Protein AF-A0A177D7T7-F1 (afdb_monomer_lite)

pLDDT: mean 73.81, std 18.17, range [25.08, 92.44]

Secondary structure (DSSP, 8-state):
-PPPPPEEEEEEEESS--EEEEEEPPP--PPSS--EEEE-HHHHHHHHSTTTSTT--TTSSPPEEEESEEE-GGG--EEE---TTEEEEE-TTSPBPPHHHHHHHHHHHHHHHT-GGGEEEEE--STT-EEEEETTTEEEEEE--TTTTTS---EEEEEEEP-STTTTTT-------------GGG------

Organism: Alternaria alternata (NCBI:txid5599)

InterPro domains:
  IPR003819 TauD/TfdA-like domain [PF02668] (51-158)
  IPR042098 Glutarate 2-hydroxylase superfamily [G3DSA:3.60.130.10] (19-183)
  IPR051178 TfdA dioxygenase [PTHR43779] (46-171)

Sequence (192 aa):
MVLPPNIKYLVSFHIRPTELLVSLHAVFEGPRGFVRSSHSFLQLRKLGAPKYFANVDPHSQPLARHKIVSTHEPSGRKTLHVRNYLHHIEKSDGTPLPEEENAALMEKLIGHVTRPENVLRLGWYDNGDLIAWDNMSTLHRATGGSYEGKFTRGMRRTTVKDDSPEGWGVNSTGKVLATDTVNLSSLNYLAR

Structure (mmCIF, N/CA/C/O backbone):
data_AF-A0A177D7T7-F1
#
_entry.id   AF-A0A177D7T7-F1
#
loop_
_atom_site.group_PDB
_atom_site.id
_atom_site.type_symbol
_atom_site.label_atom_id
_atom_site.label_alt_id
_atom_site.label_comp_id
_atom_site.label_asym_id
_atom_site.label_entity_id
_atom_site.label_seq_id
_atom_site.pdbx_PDB_ins_code
_atom_site.Cartn_x
_atom_site.Cartn_y
_atom_site.Cartn_z
_atom_site.occupancy
_atom_site.B_iso_or_equiv
_atom_site.auth_seq_id
_atom_site.auth_comp_id
_atom_site.auth_asym_id
_atom_site.auth_atom_id
_atom_site.pdbx_PDB_model_num
ATOM 1 N N . MET A 1 1 ? 7.669 14.752 15.167 1.00 34.19 1 MET A N 1
ATOM 2 C CA . MET A 1 1 ? 7.706 14.304 13.763 1.00 34.19 1 MET A CA 1
ATOM 3 C C . MET A 1 1 ? 6.324 14.519 13.169 1.00 34.19 1 MET A C 1
ATOM 5 O O . MET A 1 1 ? 5.366 14.017 13.742 1.00 34.19 1 MET A O 1
ATOM 9 N N . VAL A 1 2 ? 6.207 15.340 12.126 1.00 36.72 2 VAL A N 1
ATOM 10 C CA . VAL A 1 2 ? 4.951 15.525 11.380 1.00 36.72 2 VAL A CA 1
ATOM 11 C C . VAL A 1 2 ? 4.860 14.379 10.374 1.00 36.72 2 VAL A C 1
ATOM 13 O O . VAL A 1 2 ? 5.858 14.065 9.726 1.00 36.72 2 VAL A O 1
ATOM 16 N N . LEU A 1 3 ? 3.709 13.716 10.288 1.00 49.28 3 LEU A N 1
ATOM 17 C CA . LEU A 1 3 ? 3.492 12.669 9.291 1.00 49.28 3 LEU A CA 1
ATOM 18 C C . LEU A 1 3 ? 3.476 13.308 7.905 1.00 49.28 3 LEU A C 1
ATOM 20 O O . LEU A 1 3 ? 2.734 14.268 7.741 1.00 49.28 3 LEU A O 1
ATOM 24 N N . PRO A 1 4 ? 4.271 12.842 6.930 1.00 51.66 4 PRO A N 1
ATOM 25 C CA . PRO A 1 4 ? 4.273 13.442 5.603 1.00 51.66 4 PRO A CA 1
ATOM 26 C C . PRO A 1 4 ? 2.885 13.320 4.951 1.00 51.66 4 PRO A C 1
ATOM 28 O O . PRO A 1 4 ? 2.174 12.349 5.224 1.00 51.66 4 PRO A O 1
ATOM 31 N N . PRO A 1 5 ? 2.502 14.272 4.079 1.00 54.97 5 PRO A N 1
ATOM 32 C CA . PRO A 1 5 ? 1.271 14.151 3.311 1.00 54.97 5 PRO A CA 1
ATOM 33 C C . PRO A 1 5 ? 1.352 12.914 2.415 1.00 54.97 5 PRO A C 1
ATOM 35 O O . PRO A 1 5 ? 2.448 12.464 2.056 1.00 54.97 5 PRO A O 1
ATOM 38 N N . ASN A 1 6 ? 0.191 12.377 2.046 1.00 64.69 6 ASN A N 1
ATOM 39 C CA . ASN A 1 6 ? 0.103 11.253 1.126 1.00 64.69 6 ASN A CA 1
ATOM 40 C C . ASN A 1 6 ? 0.907 11.535 -0.146 1.00 64.69 6 ASN A C 1
ATOM 42 O O . ASN A 1 6 ? 1.011 12.667 -0.617 1.00 64.69 6 ASN A O 1
ATOM 46 N N . ILE A 1 7 ? 1.485 10.486 -0.717 1.00 68.38 7 ILE A N 1
ATOM 47 C CA . ILE A 1 7 ? 2.028 10.555 -2.069 1.00 68.38 7 ILE A CA 1
ATOM 48 C C . ILE A 1 7 ? 0.859 10.261 -3.001 1.00 68.38 7 ILE A C 1
ATOM 50 O O . ILE A 1 7 ? 0.243 9.209 -2.871 1.00 68.38 7 ILE A O 1
ATOM 54 N N . LYS A 1 8 ? 0.563 11.183 -3.916 1.00 61.72 8 LYS A N 1
ATOM 55 C CA . LYS A 1 8 ? -0.495 11.065 -4.923 1.00 61.72 8 LYS A CA 1
ATOM 56 C C . LYS A 1 8 ? 0.027 10.316 -6.134 1.00 61.72 8 LYS A C 1
ATOM 58 O O . LYS A 1 8 ? -0.393 9.201 -6.397 1.00 61.72 8 LYS A O 1
ATOM 63 N N . TYR A 1 9 ? 1.069 10.833 -6.775 1.00 62.69 9 TYR A N 1
ATOM 64 C CA . TYR A 1 9 ? 1.671 10.187 -7.940 1.00 62.69 9 TYR A CA 1
ATOM 65 C C . TYR A 1 9 ? 3.065 9.682 -7.636 1.00 62.69 9 TYR A C 1
ATOM 67 O O . TYR A 1 9 ? 3.820 10.306 -6.888 1.00 62.69 9 TYR A O 1
ATOM 75 N N . LEU A 1 10 ? 3.418 8.571 -8.263 1.00 66.88 10 LEU A N 1
ATOM 76 C CA . LEU A 1 10 ? 4.790 8.112 -8.339 1.00 66.88 10 LEU A CA 1
ATOM 77 C C . LEU A 1 10 ? 5.108 7.864 -9.806 1.00 66.88 10 LEU A C 1
ATOM 79 O O . LEU A 1 10 ? 4.363 7.181 -10.506 1.00 66.88 10 LEU A O 1
ATOM 83 N N . VAL A 1 11 ? 6.206 8.464 -10.252 1.00 69.31 11 VAL A N 1
ATOM 84 C CA . VAL A 1 11 ? 6.746 8.266 -11.592 1.00 69.31 11 VAL A CA 1
ATOM 85 C C . VAL A 1 11 ? 8.085 7.574 -11.445 1.00 69.31 11 VAL A C 1
ATOM 87 O O . VAL A 1 11 ? 8.981 8.078 -10.756 1.00 69.31 11 VAL A O 1
ATOM 90 N N . SER A 1 12 ? 8.204 6.416 -12.077 1.00 69.88 12 SER A N 1
ATOM 91 C CA . SER A 1 12 ? 9.454 5.677 -12.172 1.00 69.88 12 SER A CA 1
ATOM 92 C C . SER A 1 12 ? 9.942 5.674 -13.615 1.00 69.88 12 SER A C 1
ATOM 94 O O . SER A 1 12 ? 9.155 5.493 -14.539 1.00 69.88 12 SER A O 1
ATOM 96 N N . PHE A 1 13 ? 11.251 5.838 -13.779 1.00 71.31 13 PHE A N 1
ATOM 97 C CA . PHE A 1 13 ? 11.965 5.706 -15.045 1.00 71.31 13 PHE A CA 1
ATOM 98 C C . PHE A 1 13 ? 12.987 4.595 -14.905 1.00 71.31 13 PHE A C 1
ATOM 100 O O . PHE A 1 13 ? 13.669 4.524 -13.874 1.00 71.31 13 PHE A O 1
ATOM 107 N N . HIS A 1 14 ? 13.131 3.763 -15.927 1.00 73.19 14 HIS A N 1
ATOM 108 C CA . HIS A 1 14 ? 13.953 2.563 -15.824 1.00 73.19 14 HIS A CA 1
ATOM 109 C C . HIS A 1 14 ? 14.929 2.400 -16.988 1.00 73.19 14 HIS A C 1
ATOM 111 O O . HIS A 1 14 ? 14.732 2.957 -18.061 1.00 73.19 14 HIS A O 1
ATOM 117 N N . ILE A 1 15 ? 16.028 1.681 -16.745 1.00 59.41 15 ILE A N 1
ATOM 118 C CA . ILE A 1 15 ? 17.159 1.553 -17.682 1.00 59.41 15 ILE A CA 1
ATOM 119 C C . ILE A 1 15 ? 17.408 0.083 -18.091 1.00 59.41 15 ILE A C 1
ATOM 121 O O . ILE A 1 15 ? 18.465 -0.159 -18.648 1.00 59.41 15 ILE A O 1
ATOM 125 N N . ARG A 1 16 ? 16.530 -0.908 -17.799 1.00 63.19 16 ARG A N 1
ATOM 126 C CA . ARG A 1 16 ? 16.651 -2.347 -18.223 1.00 63.19 16 ARG A CA 1
ATOM 127 C C . ARG A 1 16 ? 15.286 -3.084 -18.216 1.00 63.19 16 ARG A C 1
ATOM 129 O O . ARG A 1 16 ? 14.293 -2.437 -17.960 1.00 63.19 16 ARG A O 1
ATOM 136 N N . PRO A 1 17 ? 15.152 -4.410 -18.396 1.00 57.78 17 PRO A N 1
ATOM 137 C CA . PRO A 1 17 ? 13.863 -5.086 -18.178 1.00 57.78 17 PRO A CA 1
ATOM 138 C C . PRO A 1 17 ? 13.607 -5.370 -16.689 1.00 57.78 17 PRO A C 1
ATOM 140 O O . PRO A 1 17 ? 14.505 -5.857 -16.007 1.00 57.78 17 PRO A O 1
ATOM 143 N N . THR A 1 18 ? 12.407 -5.084 -16.173 1.00 68.00 18 THR A N 1
ATOM 144 C CA . THR A 1 18 ? 11.877 -5.597 -14.885 1.00 68.00 18 THR A CA 1
ATOM 145 C C . THR A 1 18 ? 10.355 -5.747 -14.960 1.00 68.00 18 THR A C 1
ATOM 147 O O . THR A 1 18 ? 9.775 -5.480 -16.008 1.00 68.00 18 THR A O 1
ATOM 150 N N . GLU A 1 19 ? 9.692 -6.126 -13.866 1.00 67.75 19 GLU A N 1
ATOM 151 C CA . GLU A 1 19 ? 8.229 -6.135 -13.775 1.00 67.75 19 GLU A CA 1
ATOM 152 C C . GLU A 1 19 ? 7.741 -5.330 -12.559 1.00 67.75 19 GLU A C 1
ATOM 154 O O . GLU A 1 19 ? 8.359 -5.321 -11.488 1.00 67.75 19 GLU A O 1
ATOM 159 N N . LEU A 1 20 ? 6.620 -4.633 -12.735 1.00 70.88 20 LEU A N 1
ATOM 160 C CA . LEU A 1 20 ? 5.874 -3.948 -11.686 1.00 70.88 20 LEU A CA 1
ATOM 161 C C . LEU A 1 20 ? 4.463 -4.526 -11.643 1.00 70.88 20 LEU A C 1
ATOM 163 O O . LEU A 1 20 ? 3.774 -4.575 -12.656 1.00 70.88 20 LEU A O 1
ATOM 167 N N . LEU A 1 21 ? 4.011 -4.927 -10.461 1.00 65.88 21 LEU A N 1
ATOM 168 C CA . LEU A 1 21 ? 2.630 -5.342 -10.264 1.00 65.88 21 LEU A CA 1
ATOM 169 C C . LEU A 1 21 ? 1.853 -4.184 -9.648 1.00 65.88 21 LEU A C 1
ATOM 171 O O . LEU A 1 21 ? 2.240 -3.689 -8.588 1.00 65.88 21 LEU A O 1
ATOM 175 N N . VAL A 1 22 ? 0.771 -3.780 -10.308 1.00 69.06 22 VAL A N 1
ATOM 176 C CA . VAL A 1 22 ? -0.149 -2.727 -9.877 1.00 69.06 22 VAL A CA 1
ATOM 177 C C . VAL A 1 22 ? -1.511 -3.359 -9.608 1.00 69.06 22 VAL A C 1
ATOM 179 O O . VAL A 1 22 ? -2.104 -3.966 -10.492 1.00 69.06 22 VAL A O 1
ATOM 182 N N . SER A 1 23 ? -2.009 -3.221 -8.385 1.00 61.78 23 SER A N 1
ATOM 183 C CA . SER A 1 23 ? -3.394 -3.532 -8.035 1.00 61.78 23 SER A CA 1
ATOM 184 C C . SER A 1 23 ? -4.235 -2.281 -8.246 1.00 61.78 23 SER A C 1
ATOM 1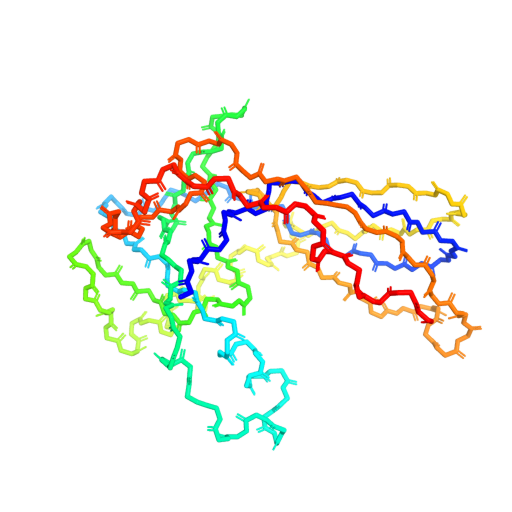86 O O . SER A 1 23 ? -3.992 -1.268 -7.587 1.00 61.78 23 SER A O 1
ATOM 188 N N . LEU A 1 24 ? -5.209 -2.342 -9.148 1.00 58.88 24 LEU A N 1
ATOM 189 C CA . LEU A 1 24 ? -6.221 -1.310 -9.349 1.00 58.88 24 LEU A CA 1
ATOM 190 C C . LEU A 1 24 ? -7.370 -1.595 -8.376 1.00 58.88 24 LEU A C 1
ATOM 192 O O . LEU A 1 24 ? -7.925 -2.691 -8.378 1.00 58.88 24 LEU A O 1
ATOM 196 N N . HIS A 1 25 ? -7.717 -0.653 -7.498 1.00 61.72 25 HIS A N 1
ATOM 197 C CA . HIS A 1 25 ? -8.762 -0.927 -6.511 1.00 61.72 25 HIS A CA 1
ATOM 198 C C . HIS A 1 25 ? -10.148 -1.046 -7.162 1.00 61.72 25 HIS A C 1
ATOM 200 O O . HIS A 1 25 ? -10.595 -0.140 -7.869 1.00 61.72 25 HIS A O 1
ATOM 206 N N . ALA A 1 26 ? -10.849 -2.139 -6.855 1.00 51.91 26 ALA A N 1
ATOM 207 C CA . ALA A 1 26 ? -12.275 -2.281 -7.110 1.00 51.91 26 ALA A CA 1
ATOM 208 C C . ALA A 1 26 ? -13.089 -1.394 -6.151 1.00 51.91 26 ALA A C 1
ATOM 210 O O . ALA A 1 26 ? -12.692 -1.145 -5.008 1.00 51.91 26 ALA A O 1
ATOM 211 N N . VAL A 1 27 ? -14.230 -0.899 -6.634 1.00 52.56 27 VAL A N 1
ATOM 212 C CA . VAL A 1 27 ? -15.154 -0.063 -5.858 1.00 52.56 27 VAL A CA 1
ATOM 213 C C . VAL A 1 27 ? -15.765 -0.912 -4.744 1.00 52.56 27 VAL A C 1
ATOM 215 O O . VAL A 1 27 ? -16.456 -1.891 -5.013 1.00 52.56 27 VAL A O 1
ATOM 218 N N . PHE A 1 28 ? -15.515 -0.534 -3.490 1.00 55.56 28 PHE A N 1
ATOM 219 C CA . PHE A 1 28 ? -16.128 -1.166 -2.326 1.00 55.56 28 PHE A CA 1
ATOM 220 C C . PHE A 1 28 ? -17.220 -0.266 -1.750 1.00 55.56 28 PHE A C 1
ATOM 222 O O . PHE A 1 28 ? -16.941 0.823 -1.242 1.00 55.56 28 PHE A O 1
ATOM 229 N N . GLU A 1 29 ? -18.463 -0.740 -1.794 1.00 51.94 29 GLU A N 1
ATOM 230 C CA . GLU A 1 29 ? -19.568 -0.166 -1.028 1.00 51.94 29 GLU A CA 1
ATOM 231 C C . GLU A 1 29 ? -19.575 -0.798 0.368 1.00 51.94 29 GLU A C 1
ATOM 233 O O . GLU A 1 29 ? -20.206 -1.821 0.627 1.00 51.94 29 GLU A O 1
ATOM 238 N N . GLY A 1 30 ? -18.773 -0.221 1.262 1.00 48.22 30 GLY A N 1
ATOM 239 C CA . GLY A 1 30 ? -18.699 -0.647 2.656 1.00 48.22 30 GLY A CA 1
ATOM 240 C C . GLY A 1 30 ? -19.870 -0.150 3.507 1.00 48.22 30 GLY A C 1
ATOM 241 O O . GLY A 1 30 ? -20.538 0.819 3.132 1.00 48.22 30 GLY A O 1
ATOM 242 N N . PRO A 1 31 ? -20.109 -0.769 4.679 1.00 45.16 31 PRO A N 1
ATOM 243 C CA . PRO A 1 31 ? -21.109 -0.287 5.624 1.00 45.16 31 PRO A CA 1
ATOM 244 C C . PRO A 1 31 ? -20.857 1.182 5.997 1.00 45.16 31 PRO A C 1
ATOM 246 O O . PRO A 1 31 ? -19.718 1.628 6.144 1.00 45.16 31 PRO A O 1
ATOM 249 N N . ARG A 1 32 ? -21.945 1.948 6.133 1.00 46.06 32 ARG A N 1
ATOM 250 C CA . ARG A 1 32 ? -21.902 3.367 6.505 1.00 46.06 32 ARG A CA 1
ATOM 251 C C . ARG A 1 32 ? -21.480 3.495 7.970 1.00 46.06 32 ARG A C 1
ATOM 253 O O . ARG A 1 32 ? -22.148 2.975 8.854 1.00 46.06 32 ARG A O 1
ATOM 260 N N . GLY A 1 33 ? -20.388 4.210 8.212 1.00 51.75 33 GLY A N 1
ATOM 261 C CA . GLY A 1 33 ? -19.831 4.455 9.541 1.00 51.75 33 GLY A CA 1
ATOM 262 C C . GLY A 1 33 ? -18.322 4.602 9.415 1.00 51.75 33 GLY A C 1
ATOM 263 O O . GLY A 1 33 ? -17.666 3.754 8.822 1.00 51.75 33 GLY A O 1
ATOM 264 N N . PHE A 1 34 ? -17.759 5.719 9.864 1.00 55.69 34 PHE A N 1
ATOM 265 C CA . PHE A 1 34 ? -16.339 5.998 9.666 1.00 55.69 34 PHE A CA 1
ATOM 266 C C . PHE A 1 34 ? -15.477 4.989 10.424 1.00 55.69 34 PHE A C 1
ATOM 268 O O . PHE A 1 34 ? -15.436 4.993 11.648 1.00 55.69 34 PHE A O 1
ATOM 275 N N . VAL A 1 35 ? -14.753 4.168 9.676 1.00 73.38 35 VAL A N 1
ATOM 276 C CA . VAL A 1 35 ? -13.771 3.218 10.183 1.00 73.38 35 VAL A CA 1
ATOM 277 C C . VAL A 1 35 ? -12.419 3.674 9.621 1.00 73.38 35 VAL A C 1
ATOM 279 O O . VAL A 1 35 ? -12.268 3.846 8.409 1.00 73.38 35 VAL A O 1
ATOM 282 N N . ARG A 1 36 ? -11.477 4.047 10.488 1.00 83.38 36 ARG A N 1
ATOM 283 C CA . ARG A 1 36 ? -10.194 4.659 10.104 1.00 83.38 36 ARG A CA 1
ATOM 284 C C . ARG A 1 36 ? -9.147 3.565 9.928 1.00 83.38 36 ARG A C 1
ATOM 286 O O . ARG A 1 36 ? -9.096 2.617 10.700 1.00 83.38 36 ARG A O 1
ATOM 293 N N . SER A 1 37 ? -8.296 3.697 8.924 1.00 86.19 37 SER A N 1
ATOM 294 C CA . SER A 1 37 ? -7.116 2.852 8.752 1.00 86.19 37 SER A CA 1
ATOM 295 C C . SER A 1 37 ? -5.920 3.507 9.443 1.00 86.19 37 SER A C 1
ATOM 297 O O . SER A 1 37 ? -5.601 4.653 9.101 1.00 86.19 37 SER A O 1
ATOM 299 N N . SER A 1 38 ? -5.261 2.792 10.355 1.00 88.62 38 SER A N 1
ATOM 300 C CA . SER A 1 38 ? -4.064 3.246 11.068 1.00 88.62 38 SER A CA 1
ATOM 301 C C . SER A 1 38 ? -2.813 2.569 10.526 1.00 88.62 38 SER A C 1
ATOM 303 O O . SER A 1 38 ? -2.730 1.347 10.431 1.00 88.62 38 SER A O 1
ATOM 305 N N . HIS A 1 39 ? -1.821 3.379 10.177 1.00 87.19 39 HIS A N 1
ATOM 306 C CA . HIS A 1 39 ? -0.659 2.975 9.393 1.00 87.19 39 HIS A CA 1
ATOM 307 C C . HIS A 1 39 ? 0.635 3.183 10.178 1.00 87.19 39 HIS A C 1
ATOM 309 O O . HIS A 1 39 ? 0.885 4.285 10.672 1.00 87.19 39 HIS A O 1
ATOM 315 N N . SER A 1 40 ? 1.468 2.139 10.266 1.00 87.94 40 SER A N 1
ATOM 316 C CA . SER A 1 40 ? 2.773 2.185 10.943 1.00 87.94 40 SER A CA 1
ATOM 317 C C . SER A 1 40 ? 3.891 1.727 10.015 1.00 87.94 40 SER A C 1
ATOM 319 O O . SER A 1 40 ? 3.990 0.561 9.631 1.00 87.94 40 SER A O 1
ATOM 321 N N . PHE A 1 41 ? 4.803 2.646 9.701 1.00 83.62 41 PHE A N 1
ATOM 322 C CA . PHE A 1 41 ? 5.997 2.313 8.929 1.00 83.62 41 PHE A CA 1
ATOM 323 C C . PHE A 1 41 ? 6.967 1.417 9.713 1.00 83.62 41 PHE A C 1
ATOM 325 O O . PHE A 1 41 ? 7.677 0.592 9.137 1.00 83.62 41 PHE A O 1
ATOM 332 N N . LEU A 1 42 ? 6.981 1.557 11.040 1.00 86.25 42 LEU A N 1
ATOM 333 C CA . LEU A 1 42 ? 7.778 0.713 11.922 1.00 86.25 42 LEU A CA 1
ATOM 334 C C . LEU A 1 42 ? 7.240 -0.720 11.964 1.00 86.25 42 LEU A C 1
ATOM 336 O O . LEU A 1 42 ? 8.042 -1.650 11.886 1.00 86.25 42 LEU A O 1
ATOM 340 N N . GLN A 1 43 ? 5.913 -0.903 11.976 1.00 86.00 43 GLN A N 1
ATOM 341 C CA . GLN A 1 43 ? 5.312 -2.232 11.833 1.00 86.00 43 GLN A CA 1
ATOM 342 C C . GLN A 1 43 ? 5.734 -2.887 10.518 1.00 86.00 43 GLN A C 1
ATOM 344 O O . GLN A 1 43 ? 6.183 -4.030 10.519 1.00 86.00 43 GLN A O 1
ATOM 349 N N . LEU A 1 44 ? 5.641 -2.160 9.399 1.00 85.56 44 LEU A N 1
ATOM 350 C CA . LEU A 1 44 ? 6.038 -2.683 8.090 1.00 85.56 44 LEU A CA 1
ATOM 351 C C . LEU A 1 44 ? 7.491 -3.173 8.092 1.00 85.56 44 LEU A C 1
ATOM 353 O O . LEU A 1 44 ? 7.780 -4.264 7.606 1.00 85.56 44 LEU A O 1
ATOM 357 N N . ARG A 1 45 ? 8.410 -2.380 8.653 1.00 87.06 45 ARG A N 1
ATOM 358 C CA . ARG A 1 45 ? 9.822 -2.766 8.777 1.00 87.06 45 ARG A CA 1
ATOM 359 C C . ARG A 1 45 ? 9.991 -4.018 9.629 1.00 87.06 45 ARG A C 1
ATOM 361 O O . ARG A 1 45 ? 10.726 -4.919 9.233 1.00 87.06 45 ARG A O 1
ATOM 368 N N . LYS A 1 46 ? 9.284 -4.088 10.759 1.00 88.69 46 LYS A N 1
ATOM 369 C CA . LYS A 1 46 ? 9.309 -5.243 11.657 1.00 88.69 46 LYS A CA 1
ATOM 370 C C . LYS A 1 46 ? 8.820 -6.514 10.971 1.00 88.69 46 LYS A C 1
ATOM 372 O O . LYS A 1 46 ? 9.497 -7.529 11.062 1.00 88.69 46 LYS A O 1
ATOM 377 N N . LEU A 1 47 ? 7.725 -6.445 10.218 1.00 87.38 47 LEU A N 1
ATOM 378 C CA . LEU A 1 47 ? 7.221 -7.577 9.436 1.00 87.38 47 LEU A CA 1
ATOM 379 C C . LEU A 1 47 ? 8.169 -7.967 8.289 1.00 87.38 47 LEU A C 1
ATOM 381 O O . LEU A 1 47 ? 8.355 -9.150 8.025 1.00 87.38 47 LEU A O 1
ATOM 385 N N . GLY A 1 48 ? 8.793 -6.988 7.625 1.00 86.62 48 GLY A N 1
ATOM 386 C CA . GLY A 1 48 ? 9.690 -7.229 6.490 1.00 86.62 48 GLY A CA 1
ATOM 387 C C . GLY A 1 48 ? 11.070 -7.782 6.865 1.00 86.62 48 GLY A C 1
ATOM 388 O O . GLY A 1 48 ? 11.665 -8.517 6.082 1.00 86.62 48 GLY A O 1
ATOM 389 N N . ALA A 1 49 ? 11.590 -7.451 8.051 1.00 90.62 49 ALA A N 1
ATOM 390 C CA . ALA A 1 49 ? 12.854 -7.988 8.560 1.00 90.62 49 ALA A CA 1
ATOM 391 C C . ALA A 1 49 ? 12.805 -8.203 10.089 1.00 90.62 49 ALA A C 1
ATOM 393 O O . ALA A 1 49 ? 13.445 -7.460 10.844 1.00 90.62 49 ALA A O 1
ATOM 394 N N . PRO A 1 50 ? 12.095 -9.246 10.564 1.00 90.56 50 PRO A N 1
ATOM 395 C CA . PRO A 1 50 ? 11.800 -9.436 11.988 1.00 90.56 50 PRO A CA 1
ATOM 396 C C . PRO A 1 50 ? 13.036 -9.525 12.878 1.00 90.56 50 PRO A C 1
ATOM 398 O O . PRO A 1 50 ? 13.059 -8.946 13.958 1.00 90.56 50 PRO A O 1
ATOM 401 N N . LYS A 1 51 ? 14.096 -10.196 12.408 1.00 92.44 51 LYS A N 1
ATOM 402 C CA . LYS A 1 51 ? 15.354 -10.332 13.160 1.00 92.44 51 LYS A CA 1
ATOM 403 C C . LYS A 1 51 ? 16.062 -8.991 13.359 1.00 92.44 51 LYS A C 1
ATOM 405 O O . LYS A 1 51 ? 16.613 -8.746 14.424 1.00 92.44 51 LYS A O 1
ATOM 410 N N . TYR A 1 52 ? 16.043 -8.127 12.344 1.00 92.19 52 TYR A N 1
ATOM 411 C CA . TYR A 1 52 ? 16.742 -6.841 12.379 1.00 92.19 52 TYR A CA 1
ATOM 412 C C . TYR A 1 52 ? 15.971 -5.789 13.191 1.00 92.19 52 TYR A C 1
ATOM 414 O O . TYR A 1 52 ? 16.569 -4.961 13.870 1.00 92.19 52 TYR A O 1
ATOM 422 N N . PHE A 1 53 ? 14.637 -5.841 13.159 1.00 89.81 53 PHE A N 1
ATOM 423 C CA . PHE A 1 53 ? 13.759 -4.873 13.825 1.00 89.81 53 PHE A CA 1
ATOM 424 C C . PHE A 1 53 ? 13.012 -5.458 15.037 1.00 89.81 53 PHE A C 1
ATOM 426 O O . PHE A 1 53 ? 11.966 -4.939 15.427 1.00 89.81 53 PHE A O 1
ATOM 433 N N . ALA A 1 54 ? 13.534 -6.520 15.658 1.00 89.00 54 ALA A N 1
ATOM 434 C CA . ALA A 1 54 ? 12.874 -7.223 16.764 1.00 89.00 54 ALA A CA 1
ATOM 435 C C . ALA A 1 54 ? 12.493 -6.284 17.927 1.00 89.00 54 ALA A C 1
ATOM 437 O O . ALA A 1 54 ? 11.373 -6.346 18.440 1.00 89.00 54 ALA A O 1
ATOM 438 N N . ASN A 1 55 ? 13.393 -5.353 18.259 1.00 91.62 55 ASN A N 1
ATOM 439 C CA . ASN A 1 55 ? 13.262 -4.421 19.384 1.00 91.62 55 ASN A CA 1
ATOM 440 C C . ASN A 1 55 ? 12.567 -3.101 19.017 1.00 91.62 55 ASN A C 1
ATOM 442 O O . ASN A 1 55 ? 12.498 -2.192 19.839 1.00 91.62 55 ASN A O 1
ATOM 446 N N . VAL A 1 56 ? 12.079 -2.959 17.782 1.00 88.69 56 VAL A N 1
ATOM 447 C CA . VAL A 1 56 ? 11.314 -1.775 17.389 1.00 88.69 56 VAL A CA 1
ATOM 448 C C . VAL A 1 56 ? 9.896 -1.902 17.926 1.00 88.69 56 VAL A C 1
ATOM 450 O O . VAL A 1 56 ? 9.211 -2.894 17.654 1.00 88.69 56 VAL A O 1
ATOM 453 N N . ASP A 1 57 ? 9.461 -0.879 18.656 1.00 86.88 57 ASP A N 1
ATOM 454 C CA . ASP A 1 57 ? 8.065 -0.670 19.021 1.00 86.88 57 ASP A CA 1
ATOM 455 C C . ASP A 1 57 ? 7.340 0.098 17.895 1.00 86.88 57 ASP A C 1
ATOM 457 O O . ASP A 1 57 ? 7.677 1.261 17.633 1.00 86.88 57 ASP A O 1
ATOM 461 N N . PRO A 1 58 ? 6.343 -0.509 17.222 1.00 83.56 58 PRO A N 1
ATOM 462 C CA . PRO A 1 58 ? 5.544 0.145 16.189 1.00 83.56 58 PRO A CA 1
ATOM 463 C C . PRO A 1 58 ? 4.768 1.387 16.644 1.00 83.56 58 PRO A C 1
ATOM 465 O O . PRO A 1 58 ? 4.385 2.186 15.784 1.00 83.56 58 PRO A O 1
ATOM 468 N N . HIS A 1 59 ? 4.545 1.549 17.953 1.00 83.38 59 HIS A N 1
ATOM 469 C CA . HIS A 1 59 ? 3.830 2.675 18.561 1.00 83.38 59 HIS A CA 1
ATOM 470 C C . HIS A 1 59 ? 4.742 3.824 18.997 1.00 83.38 59 HIS A C 1
ATOM 472 O O . HIS A 1 59 ? 4.254 4.910 19.312 1.00 83.38 59 HIS A O 1
ATOM 478 N N . SER A 1 60 ? 6.063 3.633 18.945 1.00 84.75 60 SER A N 1
ATOM 479 C CA . SER A 1 60 ? 7.046 4.669 19.293 1.00 84.75 60 SER A CA 1
ATOM 480 C C . SER A 1 60 ? 7.017 5.894 18.364 1.00 84.75 60 SER A C 1
ATOM 482 O O . SER A 1 60 ? 7.649 6.913 18.648 1.00 84.75 60 SER A O 1
ATOM 484 N N . GLN A 1 61 ? 6.284 5.820 17.247 1.00 81.81 61 GLN A N 1
ATOM 485 C CA . GLN A 1 61 ? 6.071 6.917 16.308 1.00 81.81 61 GLN A CA 1
ATOM 486 C C . GLN A 1 61 ? 4.576 7.137 16.041 1.00 81.81 61 GLN A C 1
ATOM 488 O O . GLN A 1 61 ? 3.789 6.194 16.137 1.00 81.81 61 GLN A O 1
ATOM 493 N N . PRO A 1 62 ? 4.168 8.367 15.665 1.00 82.62 62 PRO A N 1
ATOM 494 C CA . PRO A 1 62 ? 2.784 8.643 15.304 1.00 82.62 62 PRO A CA 1
ATOM 495 C C . PRO A 1 62 ? 2.285 7.712 14.193 1.00 82.62 62 PRO A C 1
ATOM 497 O O . PRO A 1 62 ? 2.977 7.495 13.199 1.00 82.62 62 PRO A O 1
ATOM 500 N N . LEU A 1 63 ? 1.064 7.208 14.355 1.00 85.38 63 LEU A N 1
ATOM 501 C CA . LEU A 1 63 ? 0.365 6.434 13.332 1.00 85.38 63 LEU A CA 1
ATOM 502 C C . LEU A 1 63 ? -0.334 7.373 12.355 1.00 85.38 63 LEU A C 1
ATOM 504 O O . LEU A 1 63 ? -1.019 8.304 12.784 1.00 85.38 63 LEU A O 1
ATOM 508 N N . ALA A 1 64 ? -0.203 7.102 11.058 1.00 84.94 64 ALA A N 1
ATOM 509 C CA . ALA A 1 64 ? -0.954 7.822 10.039 1.00 84.94 64 ALA A CA 1
ATOM 510 C C . ALA A 1 64 ? -2.373 7.267 9.933 1.00 84.94 64 ALA A C 1
ATOM 512 O O . ALA A 1 64 ? -2.565 6.080 9.681 1.00 84.94 64 ALA A O 1
ATOM 513 N N . ARG A 1 65 ? -3.369 8.129 10.143 1.00 86.12 65 ARG A N 1
ATOM 514 C CA . ARG A 1 65 ? -4.787 7.770 10.088 1.00 86.12 65 ARG A CA 1
ATOM 515 C C . ARG A 1 65 ? -5.439 8.306 8.832 1.00 86.12 65 ARG A C 1
ATOM 517 O O . ARG A 1 65 ? -5.391 9.505 8.569 1.00 86.12 65 ARG A O 1
ATOM 524 N N . HIS A 1 66 ? -6.127 7.436 8.108 1.00 84.12 66 HIS A N 1
ATOM 525 C CA . HIS A 1 66 ? -6.902 7.792 6.919 1.00 84.12 66 HIS A CA 1
ATOM 526 C C . HIS A 1 66 ? -8.298 7.177 6.992 1.00 84.12 66 HIS A C 1
ATOM 528 O O . HIS A 1 66 ? -8.527 6.224 7.737 1.00 84.12 66 HIS A O 1
ATOM 534 N N . LYS A 1 67 ? -9.249 7.715 6.225 1.00 83.44 67 LYS A N 1
ATOM 535 C CA . LYS A 1 67 ? -10.533 7.037 6.024 1.00 83.44 67 LYS A CA 1
ATOM 536 C C . LYS A 1 67 ? -10.266 5.736 5.271 1.00 83.44 67 LYS A C 1
ATOM 538 O O . LYS A 1 67 ? -9.549 5.757 4.273 1.00 83.44 67 LYS A O 1
ATOM 543 N N . ILE A 1 68 ? -10.850 4.626 5.721 1.00 82.12 68 ILE A N 1
ATOM 544 C CA . ILE A 1 68 ? -10.681 3.344 5.025 1.00 82.12 68 ILE A CA 1
ATOM 545 C C . ILE A 1 68 ? -11.309 3.368 3.627 1.00 82.12 68 ILE A C 1
ATOM 547 O O . ILE A 1 68 ? -10.788 2.737 2.715 1.00 82.12 68 ILE A O 1
ATOM 551 N N . VAL A 1 69 ? -12.382 4.148 3.452 1.00 82.44 69 VAL A N 1
ATOM 552 C CA . VAL A 1 69 ? -12.980 4.487 2.158 1.00 82.44 69 VAL A CA 1
ATOM 553 C C . VAL A 1 69 ? -12.838 5.993 1.938 1.00 82.44 69 VAL A C 1
ATOM 555 O O . VAL A 1 69 ? -13.336 6.777 2.749 1.00 82.44 69 VAL A O 1
ATOM 558 N N . SER A 1 70 ? -12.198 6.404 0.845 1.00 78.19 70 SER A N 1
ATOM 559 C CA . SER A 1 70 ? -12.133 7.807 0.406 1.00 78.19 70 SER A CA 1
ATOM 560 C C . SER A 1 70 ? -12.722 7.955 -1.001 1.00 78.19 70 SER A C 1
ATOM 562 O O . SER A 1 70 ? -12.945 6.968 -1.706 1.00 78.19 70 SER A O 1
ATOM 564 N N . THR A 1 71 ? -13.059 9.183 -1.390 1.00 80.69 71 THR A N 1
ATOM 565 C CA . THR A 1 71 ? -13.484 9.507 -2.756 1.00 80.69 71 THR A CA 1
ATOM 566 C C . THR A 1 71 ? -12.268 10.006 -3.525 1.00 80.69 71 THR A C 1
ATOM 568 O O . THR A 1 71 ? -11.649 10.988 -3.129 1.00 80.69 71 THR A O 1
ATOM 571 N N . HIS A 1 72 ? -11.936 9.367 -4.642 1.00 82.81 72 HIS A N 1
ATOM 572 C CA . HIS A 1 72 ? -10.891 9.846 -5.536 1.00 82.81 72 HIS A CA 1
ATOM 573 C C . HIS A 1 72 ? -11.399 11.054 -6.332 1.00 82.81 72 HIS A C 1
ATOM 575 O O . HIS A 1 72 ? -12.078 10.882 -7.347 1.00 82.81 72 HIS A O 1
ATOM 581 N N . GLU A 1 73 ? -11.049 12.251 -5.852 1.00 81.75 73 GLU A N 1
ATOM 582 C CA . GLU A 1 73 ? -11.436 13.577 -6.366 1.00 81.75 73 GLU A CA 1
ATOM 583 C C . GLU A 1 73 ? -11.527 13.655 -7.906 1.00 81.75 73 GLU A C 1
ATOM 585 O O . GLU A 1 73 ? -12.632 13.862 -8.406 1.00 81.75 73 GLU A O 1
ATOM 590 N N . PRO A 1 74 ? -10.463 13.374 -8.693 1.00 82.62 74 PRO A N 1
ATOM 591 C CA . PRO A 1 74 ? -10.526 13.480 -10.155 1.00 82.62 74 PRO A CA 1
ATOM 592 C C . PRO A 1 74 ? -11.557 12.576 -10.841 1.00 82.62 74 PRO A C 1
ATOM 594 O O . PRO A 1 74 ? -11.971 12.864 -11.958 1.00 82.62 74 PRO A O 1
ATOM 597 N N . SER A 1 75 ? -11.928 11.447 -10.225 1.00 81.81 75 SER A N 1
ATOM 598 C CA . SER A 1 75 ? -12.797 10.440 -10.859 1.00 81.81 75 SER A CA 1
ATOM 599 C C . SER A 1 75 ? -14.164 10.267 -10.199 1.00 81.81 75 SER A C 1
ATOM 601 O O . SER A 1 75 ? -14.988 9.523 -10.720 1.00 81.81 75 SER A O 1
ATOM 603 N N . GLY A 1 76 ? -14.377 10.824 -9.005 1.00 82.81 76 GLY A N 1
ATOM 604 C CA . GLY A 1 76 ? -15.562 10.580 -8.172 1.00 82.81 76 GLY A CA 1
ATOM 605 C C . GLY A 1 76 ? -15.705 9.152 -7.614 1.00 82.81 76 GLY A C 1
ATOM 606 O O . GLY A 1 76 ? -16.603 8.890 -6.815 1.00 82.81 76 GLY A O 1
ATOM 607 N N . ARG A 1 77 ? -14.834 8.208 -7.996 1.00 82.75 77 ARG A N 1
ATOM 608 C CA . ARG A 1 77 ? -14.900 6.804 -7.557 1.00 82.75 77 ARG A CA 1
ATOM 609 C C . ARG A 1 77 ? -14.488 6.643 -6.097 1.00 82.75 77 ARG A C 1
ATOM 611 O O . ARG A 1 77 ? -13.642 7.380 -5.597 1.00 82.75 77 ARG A O 1
ATOM 618 N N . LYS A 1 78 ? -15.037 5.634 -5.421 1.00 80.31 78 LYS A N 1
ATOM 619 C CA . LYS A 1 78 ? -14.586 5.239 -4.081 1.00 80.31 78 LYS A CA 1
ATOM 620 C C . LYS A 1 78 ? -13.329 4.381 -4.168 1.00 80.31 78 LYS A C 1
ATOM 622 O O . LYS A 1 78 ? -13.269 3.470 -4.990 1.00 80.31 78 LYS A O 1
ATOM 627 N N . THR A 1 79 ? -12.358 4.655 -3.304 1.00 80.00 79 THR A N 1
ATOM 628 C CA . THR A 1 79 ? -11.118 3.881 -3.179 1.00 80.00 79 THR A CA 1
ATOM 629 C C . THR A 1 79 ? -10.932 3.380 -1.753 1.00 80.00 79 THR A C 1
ATOM 631 O O . THR A 1 79 ? -11.376 4.008 -0.787 1.00 80.00 79 THR A O 1
ATOM 634 N N . LEU A 1 80 ? -10.284 2.219 -1.629 1.00 82.94 80 LEU A N 1
ATOM 635 C CA . LEU A 1 80 ? -9.948 1.603 -0.351 1.00 82.94 80 LEU A CA 1
ATOM 636 C C . LEU A 1 80 ? -8.525 1.969 0.066 1.00 82.94 80 LEU A C 1
ATOM 638 O O . LEU A 1 80 ? -7.568 1.645 -0.631 1.00 82.94 80 LEU A O 1
ATOM 642 N N . HIS A 1 81 ? -8.366 2.573 1.241 1.00 79.81 81 HIS A N 1
ATOM 643 C CA . HIS A 1 81 ? -7.056 2.915 1.796 1.00 79.81 81 HIS A CA 1
ATOM 644 C C . HIS A 1 81 ? -6.450 1.731 2.571 1.00 79.81 81 HIS A C 1
ATOM 646 O O . HIS A 1 81 ? -6.220 1.784 3.780 1.00 79.81 81 HIS A O 1
ATOM 652 N N . VAL A 1 82 ? -6.197 0.633 1.859 1.00 80.56 82 VAL A N 1
ATOM 653 C CA . VAL A 1 82 ? -5.675 -0.625 2.417 1.00 80.56 82 VAL A CA 1
ATOM 654 C C . VAL A 1 82 ? -4.264 -0.825 1.887 1.00 80.56 82 VAL A C 1
ATOM 656 O O . VAL A 1 82 ? -4.079 -1.310 0.779 1.00 80.56 82 VAL A O 1
ATOM 659 N N . ARG A 1 83 ? -3.256 -0.398 2.653 1.00 77.75 83 ARG A N 1
ATOM 660 C CA . ARG A 1 83 ? -1.841 -0.450 2.249 1.00 77.75 83 ARG A CA 1
ATOM 661 C C . ARG A 1 83 ? -1.097 -1.555 2.991 1.00 77.75 83 ARG A C 1
ATOM 663 O O . ARG A 1 83 ? -1.544 -2.023 4.030 1.00 77.75 83 ARG A O 1
ATOM 670 N N . ASN A 1 84 ? 0.077 -1.933 2.491 1.00 71.44 84 ASN A N 1
ATOM 671 C CA . ASN A 1 84 ? 0.922 -2.967 3.105 1.00 71.44 84 ASN A CA 1
ATOM 672 C C . ASN A 1 84 ? 1.435 -2.616 4.515 1.00 71.44 84 ASN A C 1
ATOM 674 O O . ASN A 1 84 ? 1.936 -3.491 5.211 1.00 71.44 84 ASN A O 1
ATOM 678 N N . TYR A 1 85 ? 1.340 -1.351 4.924 1.00 76.25 85 TYR A N 1
ATOM 679 C CA . TYR A 1 85 ? 1.695 -0.873 6.259 1.00 76.25 85 TYR A CA 1
ATOM 680 C C . TYR A 1 85 ? 0.472 -0.567 7.140 1.00 76.25 85 TYR A C 1
ATOM 682 O O . TYR A 1 85 ? 0.607 0.112 8.164 1.00 76.25 85 TYR A O 1
ATOM 690 N N . LEU A 1 86 ? -0.711 -1.063 6.752 1.00 83.31 86 LEU A N 1
ATOM 691 C CA . LEU A 1 86 ? -1.892 -1.077 7.608 1.00 83.31 86 LEU A CA 1
ATOM 692 C C . LEU A 1 86 ? -1.565 -1.875 8.873 1.00 83.31 86 LEU A C 1
ATOM 694 O O . LEU A 1 86 ? -1.234 -3.055 8.804 1.00 83.31 86 LEU A O 1
ATOM 698 N N . HIS A 1 87 ? -1.604 -1.197 10.014 1.00 87.38 87 HIS A N 1
ATOM 699 C CA . HIS A 1 87 ? -1.309 -1.789 11.312 1.00 87.38 87 HIS A CA 1
ATOM 700 C C . HIS A 1 87 ? -2.582 -2.319 11.966 1.00 87.38 87 HIS A C 1
ATOM 702 O O . HIS A 1 87 ? -2.602 -3.449 12.437 1.00 87.38 87 HIS A O 1
ATOM 708 N N . HIS A 1 88 ? -3.631 -1.495 11.987 1.00 89.81 88 HIS A N 1
ATOM 709 C CA . HIS A 1 88 ? -4.951 -1.888 12.457 1.00 89.81 88 HIS A CA 1
ATOM 710 C C . HIS A 1 88 ? -6.023 -0.931 11.939 1.00 89.81 88 HIS A C 1
ATOM 712 O O . HIS A 1 88 ? -5.749 0.143 11.395 1.00 89.81 88 HIS A O 1
ATOM 718 N N . ILE A 1 89 ? -7.264 -1.329 12.164 1.00 87.44 89 ILE A N 1
ATOM 719 C CA . ILE A 1 89 ? -8.459 -0.542 11.895 1.00 87.44 89 ILE A CA 1
ATOM 720 C C . ILE A 1 89 ? -9.033 0.048 13.201 1.00 87.44 89 ILE A C 1
ATOM 722 O O . ILE A 1 89 ? -9.102 -0.644 14.217 1.00 87.44 89 ILE A O 1
ATOM 726 N N . GLU A 1 90 ? -9.436 1.321 13.179 1.00 86.62 90 GLU A N 1
ATOM 727 C CA . GLU A 1 90 ? -10.059 2.051 14.296 1.00 86.62 90 GLU A CA 1
ATOM 728 C C . GLU A 1 90 ? -11.531 2.388 13.992 1.00 86.62 90 GLU A C 1
ATOM 730 O O . GLU A 1 90 ? -11.917 2.607 12.841 1.00 86.62 90 GLU A O 1
ATOM 735 N N . LYS A 1 91 ? -12.353 2.500 15.036 1.00 82.00 91 LYS A N 1
ATOM 736 C CA . LYS A 1 91 ? -13.717 3.040 14.990 1.00 82.00 91 LYS A CA 1
ATOM 737 C C . LYS A 1 91 ? -13.697 4.561 14.784 1.00 82.00 91 LYS A C 1
ATOM 739 O O . LYS A 1 91 ? -12.650 5.213 14.796 1.00 82.00 91 LYS A O 1
ATOM 744 N N . SER A 1 92 ? -14.874 5.161 14.611 1.00 75.88 92 SER A N 1
ATOM 745 C CA . SER A 1 92 ? -15.020 6.602 14.354 1.00 75.88 92 SER A CA 1
ATOM 746 C C . SER A 1 92 ? -14.496 7.490 15.484 1.00 75.88 92 SER A C 1
ATOM 748 O O . SER A 1 92 ? -14.068 8.614 15.220 1.00 75.88 92 SER A O 1
ATOM 750 N N . ASP A 1 93 ? -14.517 6.987 16.718 1.00 79.12 93 ASP A N 1
ATOM 751 C CA . ASP A 1 93 ? -13.988 7.643 17.919 1.00 79.12 93 ASP A CA 1
ATOM 752 C C . ASP A 1 93 ? -12.460 7.487 18.079 1.00 79.12 93 ASP A C 1
ATOM 754 O O . ASP A 1 93 ? -11.872 8.095 18.968 1.00 79.12 93 ASP A O 1
ATOM 758 N N . GLY A 1 94 ? -11.799 6.732 17.191 1.00 78.25 94 GLY A N 1
ATOM 759 C CA . GLY A 1 94 ? -10.361 6.456 17.236 1.00 78.25 94 GLY A CA 1
ATOM 760 C C . GLY A 1 94 ? -9.969 5.252 18.095 1.00 78.25 94 GLY A C 1
ATOM 761 O O . GLY A 1 94 ? -8.779 4.971 18.225 1.00 78.25 94 GLY A O 1
ATOM 762 N N . THR A 1 95 ? -10.931 4.524 18.669 1.00 85.12 95 THR A N 1
ATOM 763 C CA . THR A 1 95 ? -10.643 3.281 19.395 1.00 85.12 95 THR A CA 1
ATOM 764 C C . THR A 1 95 ? -10.342 2.140 18.413 1.00 85.12 95 THR A C 1
ATOM 766 O O . THR A 1 95 ? -11.051 2.000 17.414 1.00 85.12 95 THR A O 1
ATOM 769 N N . PRO A 1 96 ? -9.310 1.307 18.639 1.00 87.19 96 PRO A N 1
ATOM 770 C CA . PRO A 1 96 ? -9.059 0.139 17.797 1.00 87.19 96 PRO A CA 1
ATOM 771 C C . PRO A 1 96 ? -10.239 -0.842 17.812 1.00 87.19 96 PRO A C 1
ATOM 773 O O . PRO A 1 96 ? -10.912 -1.007 18.833 1.00 87.19 96 PRO A O 1
ATOM 776 N N . LEU A 1 97 ? -10.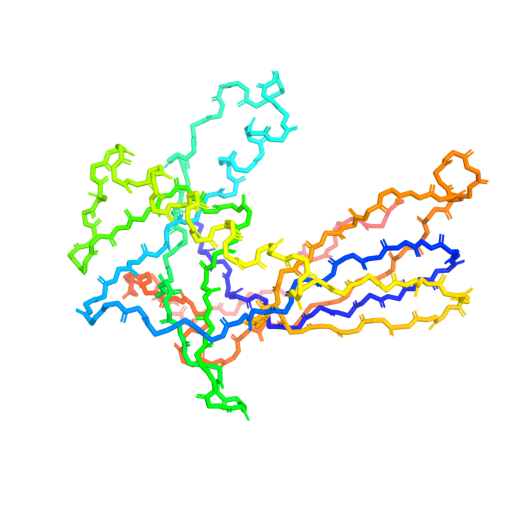486 -1.522 16.688 1.00 85.81 97 LEU A N 1
ATOM 777 C CA . LEU A 1 97 ? -11.340 -2.715 16.704 1.00 85.81 97 LEU A CA 1
ATOM 778 C C . LEU A 1 97 ? -10.681 -3.823 17.547 1.00 85.81 97 LEU A C 1
ATOM 780 O O . LEU A 1 97 ? -9.447 -3.872 17.591 1.00 85.81 97 LEU A O 1
ATOM 784 N N . PRO A 1 98 ? -11.473 -4.723 18.165 1.00 90.06 98 PRO A N 1
ATOM 785 C CA . PRO A 1 98 ? -10.949 -5.934 18.793 1.00 90.06 98 PRO A CA 1
ATOM 786 C C . PRO A 1 98 ? -10.015 -6.698 17.850 1.00 90.06 98 PRO A C 1
ATOM 788 O O . PRO A 1 98 ? -10.239 -6.709 16.643 1.00 90.06 98 PRO A O 1
ATOM 791 N N . GLU A 1 99 ? -8.972 -7.327 18.388 1.00 88.81 99 GLU A N 1
ATOM 792 C CA . GLU A 1 99 ? -7.884 -7.922 17.596 1.00 88.81 99 GLU A CA 1
ATOM 793 C C . GLU A 1 99 ? -8.381 -8.931 16.550 1.00 88.81 99 GLU A C 1
ATOM 795 O O . GLU A 1 99 ? -8.018 -8.828 15.378 1.00 88.81 99 GLU A O 1
ATOM 800 N N . GLU A 1 100 ? -9.275 -9.841 16.943 1.00 89.81 100 GLU A N 1
ATOM 801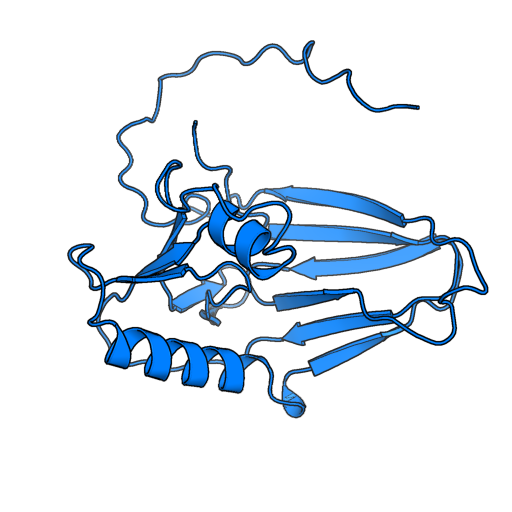 C CA . GLU A 1 100 ? -9.858 -10.845 16.044 1.00 89.81 100 GLU A CA 1
ATOM 802 C C . GLU A 1 100 ? -10.686 -10.206 14.919 1.00 89.81 100 GLU A C 1
ATOM 804 O O . GLU A 1 100 ? -10.535 -10.559 13.747 1.00 89.81 100 GLU A O 1
ATOM 809 N N . GLU A 1 101 ? -11.514 -9.207 15.249 1.00 86.62 101 GLU A N 1
ATOM 810 C CA . GLU A 1 101 ? -12.282 -8.440 14.261 1.00 86.62 101 GLU A CA 1
ATOM 811 C C . GLU A 1 101 ? -11.359 -7.669 13.310 1.00 86.62 101 GLU A C 1
ATOM 813 O O . GLU A 1 101 ? -11.619 -7.587 12.107 1.00 86.62 101 GLU A O 1
ATOM 818 N N . ASN A 1 102 ? -10.262 -7.121 13.840 1.00 88.06 102 ASN A N 1
ATOM 819 C CA . ASN A 1 102 ? -9.257 -6.407 13.067 1.00 88.06 102 ASN A CA 1
ATOM 820 C C . ASN A 1 102 ? -8.596 -7.331 12.047 1.00 88.06 102 ASN A C 1
ATOM 822 O O . ASN A 1 102 ? -8.560 -7.008 10.860 1.00 88.06 102 ASN A O 1
ATOM 826 N N . ALA A 1 103 ? -8.115 -8.488 12.505 1.00 87.62 103 ALA A N 1
ATOM 827 C CA . ALA A 1 103 ? -7.447 -9.477 11.673 1.00 87.62 103 ALA A CA 1
ATOM 828 C C . ALA A 1 103 ? -8.372 -9.975 10.556 1.00 87.62 103 ALA A C 1
ATOM 830 O O . ALA A 1 103 ? -8.004 -9.898 9.382 1.00 87.62 103 ALA A O 1
ATOM 831 N N . ALA A 1 104 ? -9.602 -10.374 10.900 1.00 86.50 104 ALA A N 1
ATOM 832 C CA . ALA A 1 104 ? -10.586 -10.850 9.931 1.00 86.50 104 ALA A CA 1
ATOM 833 C C . ALA A 1 104 ? -10.951 -9.775 8.890 1.00 86.50 104 ALA A C 1
ATOM 835 O O . ALA A 1 104 ? -11.063 -10.056 7.692 1.00 86.50 104 ALA A O 1
ATOM 836 N N . LEU A 1 105 ? -11.118 -8.518 9.319 1.00 84.81 105 LEU A N 1
ATOM 837 C CA . LEU A 1 105 ? -11.441 -7.423 8.407 1.00 84.81 105 LEU A CA 1
ATOM 838 C C . LEU A 1 105 ? -10.256 -7.058 7.505 1.00 84.81 105 LEU A C 1
ATOM 840 O O . LEU A 1 105 ? -10.449 -6.850 6.306 1.00 84.81 105 LEU A O 1
ATOM 844 N N . MET A 1 106 ? -9.039 -6.996 8.048 1.00 86.25 106 MET A N 1
ATOM 845 C CA . MET A 1 106 ? -7.833 -6.737 7.260 1.00 86.25 106 MET A CA 1
ATOM 846 C C . MET A 1 106 ? -7.605 -7.831 6.218 1.00 86.25 106 MET A C 1
ATOM 848 O O . MET A 1 106 ? -7.365 -7.504 5.057 1.00 86.25 106 MET A O 1
ATOM 852 N N . GLU A 1 107 ? -7.747 -9.104 6.590 1.00 86.25 107 GLU A N 1
ATOM 853 C CA . GLU A 1 107 ? -7.642 -10.231 5.661 1.00 86.25 107 GLU A CA 1
ATOM 854 C C . GLU A 1 107 ? -8.664 -10.111 4.526 1.00 86.25 107 GLU A C 1
ATOM 856 O O . GLU A 1 107 ? -8.301 -10.170 3.349 1.00 86.25 107 GLU A O 1
ATOM 861 N N . LYS A 1 108 ? -9.932 -9.843 4.859 1.00 85.69 108 LYS A N 1
ATOM 862 C CA . LYS A 1 108 ? -10.999 -9.654 3.868 1.00 85.69 108 LYS A CA 1
ATOM 863 C C . LYS A 1 108 ? -10.702 -8.505 2.903 1.00 85.69 108 LYS A C 1
ATOM 865 O O . LYS A 1 108 ? -10.910 -8.639 1.696 1.00 85.69 108 LYS A O 1
ATOM 870 N N . LEU A 1 109 ? -10.243 -7.368 3.423 1.00 85.12 109 LEU A N 1
ATOM 871 C CA . LEU A 1 109 ? -9.950 -6.178 2.626 1.00 85.12 109 LEU A CA 1
ATOM 872 C C . LEU A 1 109 ? -8.731 -6.380 1.729 1.00 85.12 109 LEU A C 1
ATOM 874 O O . LEU A 1 109 ? -8.805 -6.074 0.540 1.00 85.12 109 LEU A O 1
ATOM 878 N N . ILE A 1 110 ? -7.640 -6.925 2.274 1.00 83.81 110 ILE A N 1
ATOM 879 C CA . ILE A 1 110 ? -6.434 -7.257 1.510 1.00 83.81 110 ILE A CA 1
ATOM 880 C C . ILE A 1 110 ? -6.791 -8.264 0.416 1.00 83.81 110 ILE A C 1
ATOM 882 O O . ILE A 1 110 ? -6.540 -7.996 -0.755 1.00 83.81 110 ILE A O 1
ATOM 886 N N . GLY A 1 111 ? -7.475 -9.356 0.769 1.00 85.31 111 GLY A N 1
ATOM 887 C CA . GLY A 1 111 ? -7.904 -10.376 -0.183 1.00 85.31 111 GLY A CA 1
ATOM 888 C C . GLY A 1 111 ? -8.796 -9.825 -1.297 1.00 85.31 111 GLY A C 1
ATOM 889 O O . GLY A 1 111 ? -8.680 -10.256 -2.440 1.00 85.31 111 GLY A O 1
ATOM 890 N N . HIS A 1 112 ? -9.650 -8.838 -1.006 1.00 84.44 112 HIS A N 1
ATOM 891 C CA . HIS A 1 112 ? -10.457 -8.155 -2.019 1.00 84.44 112 HIS A CA 1
ATOM 892 C C . HIS A 1 112 ? -9.617 -7.282 -2.964 1.00 84.44 112 HIS A C 1
ATOM 894 O O . HIS A 1 112 ? -9.798 -7.339 -4.181 1.00 84.44 112 HIS A O 1
ATOM 900 N N . VAL A 1 113 ? -8.688 -6.479 -2.439 1.00 82.12 113 VAL A N 1
ATOM 901 C CA . VAL A 1 113 ? -7.900 -5.565 -3.284 1.00 82.12 113 VAL A CA 1
ATOM 902 C C . VAL A 1 113 ? -6.806 -6.274 -4.079 1.00 82.12 113 VAL A C 1
ATOM 904 O O . VAL A 1 113 ? -6.361 -5.724 -5.082 1.00 82.12 113 VAL A O 1
ATOM 907 N N . THR A 1 114 ? -6.398 -7.483 -3.678 1.00 83.81 114 THR A N 1
ATOM 908 C CA . THR A 1 114 ? -5.367 -8.286 -4.361 1.00 83.81 114 THR A CA 1
ATOM 909 C C . THR A 1 114 ? -5.921 -9.423 -5.221 1.00 83.81 114 THR A C 1
ATOM 911 O O . THR A 1 114 ? -5.163 -10.324 -5.585 1.00 83.81 114 THR A O 1
ATOM 914 N N . ARG A 1 115 ? -7.225 -9.439 -5.527 1.00 86.56 115 ARG A N 1
ATOM 915 C CA . ARG A 1 115 ? -7.792 -10.467 -6.414 1.00 86.56 115 ARG A CA 1
ATOM 916 C C . ARG A 1 115 ? -7.158 -10.409 -7.811 1.00 86.56 115 ARG A C 1
ATOM 918 O O . ARG A 1 115 ? -6.840 -9.307 -8.259 1.00 86.56 115 ARG A O 1
ATOM 925 N N . PRO A 1 116 ? -6.994 -11.543 -8.516 1.00 89.50 116 PRO A N 1
ATOM 926 C CA . PRO A 1 116 ? -6.343 -11.569 -9.826 1.00 89.50 116 PRO A CA 1
ATOM 927 C C . PRO A 1 116 ? -6.950 -10.602 -10.851 1.00 89.50 116 PRO A C 1
ATOM 929 O O . PRO A 1 116 ? -6.206 -9.977 -11.598 1.00 89.50 116 PRO A O 1
ATOM 932 N N . GLU A 1 117 ? -8.272 -10.415 -10.847 1.00 88.75 117 GLU A N 1
ATOM 933 C CA . GLU A 1 117 ? -8.974 -9.477 -11.733 1.00 88.75 117 GLU A CA 1
ATOM 934 C C . GLU A 1 117 ? -8.636 -7.998 -11.476 1.00 88.75 117 GLU A C 1
ATOM 936 O O . GLU A 1 117 ? -8.811 -7.161 -12.357 1.00 88.75 117 GLU A O 1
ATOM 941 N N . ASN A 1 118 ? -8.114 -7.679 -10.289 1.00 84.94 118 ASN A N 1
ATOM 942 C CA . ASN A 1 118 ? -7.699 -6.334 -9.896 1.00 84.94 118 ASN A CA 1
ATOM 943 C C . ASN A 1 118 ? -6.207 -6.086 -10.159 1.00 84.94 118 ASN A C 1
ATOM 945 O O . ASN A 1 118 ? -5.702 -5.008 -9.852 1.00 84.94 118 ASN A O 1
ATOM 949 N N . VAL A 1 119 ? -5.478 -7.070 -10.690 1.00 87.88 119 VAL A N 1
ATOM 950 C CA . VAL A 1 119 ? -4.021 -7.031 -10.811 1.00 87.88 119 VAL A CA 1
ATOM 951 C C . VAL A 1 119 ? -3.592 -6.846 -12.261 1.00 87.88 119 VAL A C 1
ATOM 953 O O . VAL A 1 119 ? -3.887 -7.658 -13.132 1.00 87.88 119 VAL A O 1
ATOM 956 N N . LEU A 1 120 ? -2.782 -5.815 -12.490 1.00 87.56 120 LEU A N 1
ATOM 957 C CA . LEU A 1 120 ? -2.064 -5.579 -13.733 1.00 87.56 120 LEU A CA 1
ATOM 958 C C . LEU A 1 120 ? -0.565 -5.800 -13.513 1.00 87.56 120 LEU A C 1
ATOM 960 O O . LEU A 1 120 ? 0.041 -5.211 -12.616 1.00 87.56 120 LEU A O 1
ATOM 964 N N . ARG A 1 121 ? 0.053 -6.637 -14.349 1.00 87.44 121 ARG A N 1
ATOM 965 C CA . ARG A 1 121 ? 1.510 -6.800 -14.400 1.00 87.44 121 ARG A CA 1
ATOM 966 C C . ARG A 1 121 ? 2.048 -5.993 -15.573 1.00 87.44 121 ARG A C 1
ATOM 968 O O . ARG A 1 121 ? 1.663 -6.227 -16.712 1.00 87.44 121 ARG A O 1
ATOM 975 N N . LEU A 1 122 ? 2.932 -5.055 -15.273 1.00 85.50 122 LEU A N 1
ATOM 976 C CA . LEU A 1 122 ? 3.579 -4.186 -16.242 1.00 85.50 122 LEU A CA 1
ATOM 977 C C . LEU A 1 122 ? 5.030 -4.620 -16.409 1.00 85.50 122 LEU A C 1
ATOM 979 O O . LEU A 1 122 ? 5.785 -4.654 -15.435 1.00 85.50 122 LEU A O 1
ATOM 983 N N . GLY A 1 123 ? 5.408 -4.951 -17.639 1.00 81.56 123 GLY A N 1
ATOM 984 C CA . GLY A 1 123 ? 6.803 -5.121 -18.016 1.00 81.56 123 GLY A CA 1
ATOM 985 C C . GLY A 1 123 ? 7.452 -3.765 -18.261 1.00 81.56 123 GLY A C 1
ATOM 986 O O . GLY A 1 123 ? 6.806 -2.839 -18.743 1.00 81.56 123 GLY A O 1
ATOM 987 N N . TRP A 1 124 ? 8.732 -3.663 -17.932 1.00 82.69 124 TRP A N 1
ATOM 988 C CA . TRP A 1 124 ? 9.597 -2.660 -18.534 1.00 82.69 124 TRP A CA 1
ATOM 989 C C . TRP A 1 124 ? 10.246 -3.298 -19.755 1.00 82.69 124 TRP A C 1
ATOM 991 O O . TRP A 1 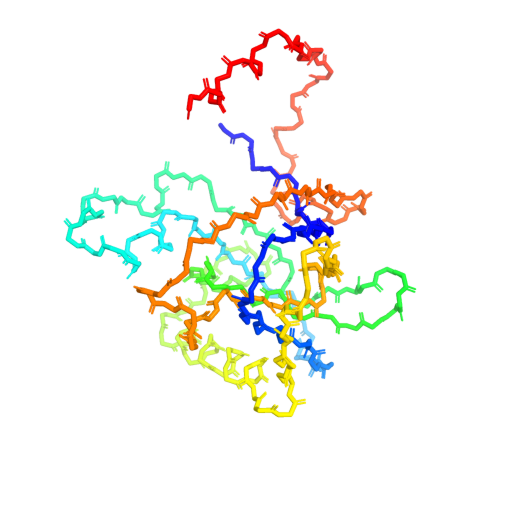124 ? 10.887 -4.346 -19.625 1.00 82.69 124 TRP A O 1
ATOM 1001 N N . TYR A 1 125 ? 10.040 -2.698 -20.915 1.00 79.44 125 TYR A N 1
ATOM 1002 C CA . TYR A 1 125 ? 10.467 -3.217 -22.203 1.00 79.44 125 TYR A CA 1
ATOM 1003 C C . TYR A 1 125 ? 11.817 -2.628 -22.596 1.00 79.44 125 TYR A C 1
ATOM 1005 O O . TYR A 1 125 ? 12.734 -3.387 -22.901 1.00 79.44 125 TYR A O 1
ATOM 1013 N N . ASP A 1 126 ? 11.963 -1.306 -22.481 1.00 81.94 126 ASP A N 1
ATOM 1014 C CA . ASP A 1 126 ? 13.128 -0.579 -22.974 1.00 81.94 126 ASP A CA 1
ATOM 1015 C C . ASP A 1 126 ? 13.692 0.432 -21.967 1.00 81.94 126 ASP A C 1
ATOM 1017 O O . ASP A 1 126 ? 13.086 0.829 -20.966 1.00 81.94 126 ASP A O 1
ATOM 1021 N N . ASN A 1 127 ? 14.921 0.866 -22.242 1.00 84.62 127 ASN A N 1
ATOM 1022 C CA . ASN A 1 127 ? 15.566 1.918 -21.471 1.00 84.62 127 ASN A CA 1
ATOM 1023 C C . ASN A 1 127 ? 14.874 3.252 -21.748 1.00 84.62 127 ASN A C 1
ATOM 1025 O O . ASN A 1 127 ? 14.771 3.678 -22.894 1.00 84.62 127 ASN A O 1
ATOM 1029 N N . GLY A 1 128 ? 14.494 3.955 -20.687 1.00 84.69 128 GLY A N 1
ATOM 1030 C CA . GLY A 1 128 ? 13.753 5.209 -20.790 1.00 84.69 128 GLY A CA 1
ATOM 1031 C C . GLY A 1 128 ? 12.244 5.036 -20.667 1.00 84.69 128 GLY A C 1
ATOM 1032 O O . GLY A 1 128 ? 11.553 6.050 -20.575 1.00 84.69 128 GLY A O 1
ATOM 1033 N N . ASP A 1 129 ? 11.749 3.797 -20.571 1.00 87.19 129 ASP A N 1
ATOM 1034 C CA . ASP A 1 129 ? 10.365 3.537 -20.198 1.00 87.19 129 ASP A CA 1
ATOM 1035 C C . ASP A 1 129 ? 10.000 4.309 -18.925 1.00 87.19 129 ASP A C 1
ATOM 1037 O O . ASP A 1 129 ? 10.807 4.470 -17.995 1.00 87.19 129 ASP A O 1
ATOM 1041 N N . LEU A 1 130 ? 8.754 4.776 -18.900 1.00 87.94 130 LEU A N 1
ATOM 1042 C CA . LEU A 1 130 ? 8.170 5.562 -17.826 1.00 87.94 130 LEU A CA 1
ATOM 1043 C C . LEU A 1 130 ? 6.846 4.924 -17.428 1.00 87.94 130 LEU A C 1
ATOM 1045 O O . LEU A 1 130 ? 5.929 4.812 -18.239 1.00 87.94 130 LEU A O 1
ATOM 1049 N N . ILE A 1 131 ? 6.732 4.561 -16.152 1.00 86.88 131 ILE A N 1
ATOM 1050 C CA . ILE A 1 131 ? 5.461 4.143 -15.563 1.00 86.88 131 ILE A CA 1
ATOM 1051 C C . ILE A 1 131 ? 5.075 5.161 -14.498 1.00 86.88 131 ILE A C 1
ATOM 1053 O O . ILE A 1 131 ? 5.830 5.420 -13.555 1.00 86.88 131 ILE A O 1
ATOM 1057 N N . ALA A 1 132 ? 3.887 5.733 -14.664 1.00 88.12 132 ALA A N 1
ATOM 1058 C CA . ALA A 1 132 ? 3.254 6.615 -13.701 1.00 88.12 132 ALA A CA 1
ATOM 1059 C C . ALA A 1 132 ? 2.001 5.938 -13.147 1.00 88.12 132 ALA A C 1
ATOM 1061 O O . ALA A 1 132 ? 1.215 5.363 -13.899 1.00 88.12 132 ALA A O 1
ATOM 1062 N N . TRP A 1 133 ? 1.806 6.021 -11.834 1.00 85.56 133 TRP A N 1
ATOM 1063 C CA . TRP A 1 133 ? 0.587 5.537 -11.194 1.00 85.56 133 TRP A CA 1
ATOM 1064 C C . TRP A 1 133 ? 0.120 6.475 -10.087 1.00 85.56 133 TRP A C 1
ATOM 1066 O O . TRP A 1 133 ? 0.907 7.202 -9.471 1.00 85.56 133 TRP A O 1
ATOM 1076 N N . ASP A 1 134 ? -1.186 6.432 -9.839 1.00 85.94 134 ASP A N 1
ATOM 1077 C CA . ASP A 1 134 ? -1.850 7.140 -8.754 1.00 85.94 134 ASP A CA 1
ATOM 1078 C C . ASP A 1 134 ? -1.946 6.241 -7.511 1.00 85.94 134 ASP A C 1
ATOM 1080 O O . ASP A 1 134 ? -2.685 5.259 -7.470 1.00 85.94 134 ASP A O 1
ATOM 1084 N N . ASN A 1 135 ? -1.198 6.579 -6.468 1.00 83.94 135 ASN A N 1
ATOM 1085 C CA . ASN A 1 135 ? -1.178 5.869 -5.192 1.00 83.94 135 ASN A CA 1
ATOM 1086 C C . ASN A 1 135 ? -2.469 6.050 -4.382 1.00 83.94 135 ASN A C 1
ATOM 1088 O O . ASN A 1 135 ? -2.616 5.362 -3.370 1.00 83.94 135 ASN A O 1
ATOM 1092 N N . MET A 1 136 ? -3.381 6.952 -4.766 1.00 80.00 136 MET A N 1
ATOM 1093 C CA . MET A 1 136 ? -4.694 7.102 -4.121 1.00 80.00 136 MET A CA 1
ATOM 1094 C C . MET A 1 136 ? -5.703 6.055 -4.597 1.00 80.00 136 MET A C 1
ATOM 1096 O O . MET A 1 136 ? -6.694 5.796 -3.909 1.00 80.00 136 MET A O 1
ATOM 1100 N N . SER A 1 137 ? -5.438 5.433 -5.747 1.00 81.44 137 SER A N 1
ATOM 1101 C CA . SER A 1 137 ? -6.302 4.428 -6.367 1.00 81.44 137 SER A CA 1
ATOM 1102 C C . SER A 1 137 ? -5.591 3.113 -6.702 1.00 81.44 137 SER A C 1
ATOM 1104 O O . SER A 1 137 ? -6.239 2.184 -7.192 1.00 81.44 137 SER A O 1
ATOM 1106 N N . THR A 1 138 ? -4.299 2.984 -6.373 1.00 84.88 138 THR A N 1
ATOM 1107 C CA . THR A 1 138 ? -3.515 1.773 -6.648 1.00 84.88 138 THR A CA 1
ATOM 1108 C C . THR A 1 138 ? -2.630 1.317 -5.486 1.00 84.88 138 THR A C 1
ATOM 1110 O O . THR A 1 138 ? -2.088 2.118 -4.718 1.00 84.88 138 THR A O 1
ATOM 1113 N N . LEU A 1 139 ? -2.420 0.001 -5.415 1.00 84.31 139 LEU A N 1
ATOM 1114 C CA . LEU A 1 139 ? -1.293 -0.615 -4.711 1.00 84.31 139 LEU A CA 1
ATOM 1115 C C . LEU A 1 139 ? -0.255 -1.047 -5.727 1.00 84.31 139 LEU A C 1
ATOM 1117 O O . LEU A 1 139 ? -0.595 -1.418 -6.844 1.00 84.31 139 LEU A O 1
ATOM 1121 N N . HIS A 1 140 ? 1.012 -1.057 -5.337 1.00 85.50 140 HIS A N 1
ATOM 1122 C CA . HIS A 1 140 ? 2.065 -1.539 -6.214 1.00 85.50 140 HIS A CA 1
ATOM 1123 C C . HIS A 1 140 ? 3.121 -2.313 -5.437 1.00 85.50 140 HIS A C 1
ATOM 1125 O O . HIS A 1 140 ? 3.384 -2.047 -4.262 1.00 85.50 140 HIS A O 1
ATOM 1131 N N . ARG A 1 141 ? 3.762 -3.259 -6.118 1.00 84.00 141 ARG A N 1
ATOM 1132 C CA . ARG A 1 141 ? 4.972 -3.919 -5.629 1.00 84.00 141 ARG A CA 1
ATOM 1133 C C . ARG A 1 141 ? 5.936 -4.161 -6.778 1.00 84.00 141 ARG A C 1
ATOM 1135 O O . ARG A 1 141 ? 5.522 -4.543 -7.872 1.00 84.00 141 ARG A O 1
ATOM 1142 N N . ALA A 1 142 ? 7.224 -3.975 -6.507 1.00 82.12 142 ALA A N 1
ATOM 1143 C CA . ALA A 1 142 ? 8.252 -4.532 -7.372 1.00 82.12 142 ALA A CA 1
ATOM 1144 C C . ALA A 1 142 ? 8.159 -6.058 -7.291 1.00 82.12 142 ALA A C 1
ATOM 1146 O O . ALA A 1 142 ? 8.023 -6.612 -6.196 1.00 82.12 142 ALA A O 1
ATOM 1147 N N . THR A 1 143 ? 8.199 -6.726 -8.434 1.00 81.44 143 THR A N 1
ATOM 1148 C CA . THR A 1 143 ? 8.265 -8.183 -8.488 1.00 81.44 143 THR A CA 1
ATOM 1149 C C . THR A 1 143 ? 9.643 -8.603 -8.954 1.00 81.44 143 THR A C 1
ATOM 1151 O O . THR A 1 143 ? 10.270 -7.904 -9.750 1.00 81.44 143 THR A O 1
ATOM 1154 N N . GLY A 1 144 ? 10.090 -9.764 -8.482 1.00 74.38 144 GLY A N 1
ATOM 1155 C CA . GLY A 1 144 ? 11.178 -10.459 -9.149 1.00 74.38 144 GLY A CA 1
ATOM 1156 C C . GLY A 1 144 ? 10.778 -10.897 -10.552 1.00 74.38 144 GLY A C 1
ATOM 1157 O O . GLY A 1 144 ? 9.626 -10.740 -10.967 1.00 74.38 144 GLY A O 1
ATOM 1158 N N . GLY A 1 145 ? 11.735 -11.434 -11.297 1.00 74.12 145 GLY A N 1
ATOM 1159 C CA . GLY A 1 145 ? 11.488 -11.877 -12.661 1.00 74.12 145 GLY A CA 1
ATOM 1160 C C . GLY A 1 145 ? 12.750 -12.352 -13.359 1.00 74.12 145 GLY A C 1
ATOM 1161 O O . GLY A 1 145 ? 13.791 -12.560 -12.738 1.00 74.12 145 GLY A O 1
ATOM 1162 N N . SER A 1 146 ? 12.664 -12.477 -14.682 1.00 72.56 146 SER A N 1
ATOM 1163 C CA . SER A 1 146 ? 13.749 -12.970 -15.544 1.00 72.56 146 SER A CA 1
ATOM 1164 C C . SER A 1 146 ? 15.057 -12.175 -15.436 1.00 72.56 146 SER A C 1
ATOM 1166 O O . SER A 1 146 ? 16.099 -12.671 -15.866 1.00 72.56 146 SER A O 1
ATOM 1168 N N . TYR A 1 147 ? 15.006 -10.969 -14.862 1.00 76.38 147 TYR A N 1
ATOM 1169 C CA . TYR A 1 147 ? 16.137 -10.065 -14.712 1.00 76.38 147 TYR A CA 1
ATOM 1170 C C . TYR A 1 147 ? 17.006 -10.321 -13.473 1.00 76.38 147 TYR A C 1
ATOM 1172 O O . TYR A 1 147 ? 18.164 -9.892 -13.449 1.00 76.38 147 TYR A O 1
ATOM 1180 N N . GLU A 1 148 ? 16.465 -10.966 -12.435 1.00 79.81 148 GLU A N 1
ATOM 1181 C CA . GLU A 1 148 ? 17.152 -11.112 -11.150 1.00 79.81 148 GLU A CA 1
ATOM 1182 C C . GLU A 1 148 ? 18.443 -11.923 -11.301 1.00 79.81 148 GLU A C 1
ATOM 1184 O O . GLU A 1 148 ? 18.476 -12.960 -11.960 1.00 79.81 148 GLU A O 1
ATOM 1189 N N . GLY A 1 149 ? 19.539 -11.411 -10.735 1.00 82.25 149 GLY A N 1
ATOM 1190 C CA . GLY A 1 149 ? 20.868 -12.023 -10.841 1.00 82.25 149 GLY A CA 1
ATOM 1191 C C . GLY A 1 149 ? 21.523 -11.939 -12.227 1.00 82.25 149 GLY A C 1
ATOM 1192 O O . GLY A 1 149 ? 22.692 -12.291 -12.350 1.00 82.25 149 GLY A O 1
ATOM 1193 N N . LYS A 1 150 ? 20.816 -11.451 -13.258 1.00 82.62 150 LYS A N 1
ATOM 1194 C CA . LYS A 1 150 ? 21.325 -11.355 -14.640 1.00 82.62 150 LYS A CA 1
ATOM 1195 C C . LYS A 1 150 ? 21.625 -9.927 -15.072 1.00 82.62 150 LYS A C 1
ATOM 1197 O O . LYS A 1 150 ? 22.585 -9.690 -15.800 1.00 82.62 150 LYS A O 1
ATOM 1202 N N . PHE A 1 151 ? 20.817 -8.966 -14.628 1.00 79.00 151 PHE A N 1
ATOM 1203 C CA . PHE A 1 151 ? 20.937 -7.572 -15.046 1.00 79.00 151 PHE A CA 1
ATOM 1204 C C . PHE A 1 151 ? 20.932 -6.620 -13.848 1.00 79.00 151 PHE A C 1
ATOM 1206 O O . PHE A 1 151 ? 20.198 -6.809 -12.880 1.00 79.00 151 PHE A O 1
ATOM 1213 N N . THR A 1 152 ? 21.722 -5.545 -13.922 1.00 80.31 152 THR A N 1
ATOM 1214 C CA . THR A 1 152 ? 21.670 -4.468 -12.924 1.00 80.31 152 THR A CA 1
ATOM 1215 C C . THR A 1 152 ? 20.391 -3.656 -13.100 1.00 80.31 152 THR A C 1
ATOM 1217 O O . THR A 1 152 ? 20.077 -3.212 -14.203 1.00 80.31 152 THR A O 1
ATOM 1220 N N . ARG A 1 153 ? 19.678 -3.386 -12.009 1.00 80.25 153 ARG A N 1
ATOM 1221 C CA . ARG A 1 153 ? 18.455 -2.582 -12.038 1.00 80.25 153 ARG A CA 1
ATOM 1222 C C . ARG A 1 153 ? 18.746 -1.129 -11.654 1.00 80.25 153 ARG A C 1
ATOM 1224 O O . ARG A 1 153 ? 19.029 -0.855 -10.493 1.00 80.25 153 ARG A O 1
ATOM 1231 N N . GLY A 1 154 ? 18.647 -0.208 -12.615 1.00 83.38 154 GLY A N 1
ATOM 1232 C CA . GLY A 1 154 ? 18.760 1.236 -12.383 1.00 83.38 154 GLY A CA 1
ATOM 1233 C C . GLY A 1 154 ? 17.421 1.939 -12.589 1.00 83.38 154 GLY A C 1
ATOM 1234 O O . GLY A 1 154 ? 16.944 1.994 -13.718 1.00 83.38 154 GLY A O 1
ATOM 1235 N N . MET A 1 155 ? 16.840 2.484 -11.516 1.00 83.56 155 MET A N 1
ATOM 1236 C CA . MET A 1 155 ? 15.545 3.171 -11.548 1.00 83.56 155 MET A CA 1
ATOM 1237 C C . MET A 1 155 ? 15.660 4.562 -10.924 1.00 83.56 155 MET A C 1
ATOM 1239 O O . MET A 1 155 ? 16.232 4.715 -9.844 1.00 83.56 155 MET A O 1
ATOM 1243 N N . ARG A 1 156 ? 15.083 5.572 -11.577 1.00 85.94 156 ARG A N 1
ATOM 1244 C CA . ARG A 1 156 ? 14.894 6.911 -11.004 1.00 85.94 156 ARG A CA 1
ATOM 1245 C C . ARG A 1 156 ? 13.437 7.081 -10.625 1.00 85.94 156 ARG A C 1
ATOM 1247 O O . ARG A 1 156 ? 12.560 6.640 -11.360 1.00 85.94 156 ARG A O 1
ATOM 1254 N N . ARG A 1 157 ? 13.183 7.711 -9.481 1.00 85.56 157 ARG A N 1
ATOM 1255 C CA . ARG A 1 157 ? 11.833 7.884 -8.948 1.00 85.56 157 ARG A CA 1
ATOM 1256 C C . ARG A 1 157 ? 11.597 9.324 -8.532 1.00 85.56 157 ARG A C 1
ATOM 1258 O O . ARG A 1 157 ? 12.428 9.896 -7.834 1.00 85.56 157 ARG A O 1
ATOM 1265 N N . THR A 1 158 ? 10.430 9.850 -8.880 1.00 86.62 158 THR A N 1
ATOM 1266 C CA . THR A 1 158 ? 9.886 11.072 -8.283 1.00 86.62 158 THR A CA 1
ATOM 1267 C C . THR A 1 158 ? 8.469 10.830 -7.767 1.00 86.62 158 THR A C 1
ATOM 1269 O O . THR A 1 158 ? 7.804 9.868 -8.162 1.00 86.62 158 THR A O 1
ATOM 1272 N N . THR A 1 159 ? 8.028 11.670 -6.836 1.00 84.81 159 THR A N 1
ATOM 1273 C CA . THR A 1 159 ? 6.734 11.549 -6.161 1.00 84.81 159 THR A CA 1
ATOM 1274 C C . THR A 1 159 ? 6.079 12.910 -6.011 1.00 84.81 159 THR A C 1
ATOM 1276 O O . THR A 1 159 ? 6.740 13.865 -5.606 1.00 84.81 159 THR A O 1
ATOM 1279 N N . VAL A 1 160 ? 4.776 12.980 -6.267 1.00 85.62 160 VAL A N 1
ATOM 1280 C CA . VAL A 1 160 ? 3.968 14.191 -6.077 1.00 85.62 160 VAL A CA 1
ATOM 1281 C C . VAL A 1 160 ? 3.150 14.035 -4.804 1.00 85.62 160 VAL A C 1
ATOM 1283 O O . VAL A 1 160 ? 2.557 12.979 -4.582 1.00 85.62 160 VAL A O 1
ATOM 1286 N N . LYS A 1 161 ? 3.133 15.067 -3.959 1.00 84.00 161 LYS A N 1
ATOM 1287 C CA . LYS A 1 161 ? 2.325 15.086 -2.735 1.00 84.00 161 LYS A CA 1
ATOM 1288 C C . LYS A 1 161 ? 0.844 15.229 -3.074 1.00 84.00 161 LYS A C 1
ATOM 1290 O O . LYS A 1 161 ? 0.491 15.872 -4.056 1.00 84.00 161 LYS A O 1
ATOM 1295 N N . ASP A 1 162 ? 0.003 14.630 -2.249 1.00 80.56 162 ASP A N 1
ATOM 1296 C CA . ASP A 1 162 ? -1.435 14.831 -2.280 1.00 80.56 162 ASP A CA 1
ATOM 1297 C C . ASP A 1 162 ? -1.763 16.238 -1.787 1.00 80.56 162 ASP A C 1
ATOM 1299 O O . ASP A 1 162 ? -1.454 16.612 -0.654 1.00 80.56 162 ASP A O 1
ATOM 1303 N N . ASP A 1 163 ? -2.333 17.016 -2.694 1.00 81.31 163 ASP A N 1
ATOM 1304 C CA . ASP A 1 163 ? -2.778 18.390 -2.519 1.00 81.31 163 ASP A CA 1
ATOM 1305 C C . ASP A 1 163 ? -4.278 18.484 -2.204 1.00 81.31 163 ASP A C 1
ATOM 1307 O O . ASP A 1 163 ? -4.806 19.585 -2.054 1.00 81.31 163 ASP A O 1
ATOM 1311 N N . SER A 1 164 ? -4.972 17.347 -2.087 1.00 79.00 164 SER A N 1
ATOM 1312 C CA . SER A 1 164 ? -6.379 17.324 -1.701 1.00 79.00 164 SER A CA 1
ATOM 1313 C C . SER A 1 164 ? -6.576 17.746 -0.236 1.00 79.00 164 SER A C 1
ATOM 1315 O O . SER A 1 164 ? -5.665 17.603 0.590 1.00 79.00 164 SER A O 1
ATOM 1317 N N . PRO A 1 165 ? -7.791 18.188 0.147 1.00 77.88 165 PRO A N 1
ATOM 1318 C CA . PRO A 1 165 ? -8.118 18.472 1.546 1.00 77.88 165 PRO A CA 1
ATOM 1319 C C . PRO A 1 165 ? -7.885 17.279 2.490 1.00 77.88 165 PRO A C 1
ATOM 1321 O O . PRO A 1 165 ? -7.659 17.467 3.683 1.00 77.88 165 PRO A O 1
ATOM 1324 N N . GLU A 1 166 ? -7.914 16.048 1.964 1.00 75.88 166 GLU A N 1
ATOM 1325 C CA . GLU A 1 166 ? -7.672 14.810 2.715 1.00 75.88 166 GLU A CA 1
ATOM 1326 C C . GLU A 1 166 ? -6.205 14.338 2.668 1.00 75.88 166 GLU A C 1
ATOM 1328 O O . GLU A 1 166 ? -5.887 13.277 3.215 1.00 75.88 166 GLU A O 1
ATOM 1333 N N . GLY A 1 167 ? -5.287 15.114 2.075 1.00 77.88 167 GLY A N 1
ATOM 1334 C CA . GLY A 1 167 ? -3.887 14.723 1.869 1.00 77.88 167 GLY A CA 1
ATOM 1335 C C . GLY A 1 167 ? -3.106 14.420 3.152 1.00 77.88 167 GLY A C 1
ATOM 1336 O O . GLY A 1 167 ? -2.143 13.652 3.128 1.00 77.88 167 GLY A O 1
ATOM 1337 N N . TRP A 1 168 ? -3.559 14.942 4.295 1.00 78.94 168 TRP A N 1
ATOM 1338 C CA . TRP A 1 168 ? -2.998 14.669 5.626 1.00 78.94 168 TRP A CA 1
ATOM 1339 C C . TRP A 1 168 ? -3.776 13.610 6.421 1.00 78.94 168 TRP A C 1
ATOM 1341 O O . TRP A 1 168 ? -3.439 13.328 7.573 1.00 78.94 168 TRP A O 1
ATOM 1351 N N . GLY A 1 169 ? -4.805 13.005 5.826 1.00 80.81 169 GLY A N 1
ATOM 1352 C CA . GLY A 1 169 ? -5.678 12.036 6.479 1.00 80.81 169 GLY A CA 1
ATOM 1353 C C . GLY A 1 169 ? -6.615 12.647 7.525 1.00 80.81 169 GLY A C 1
ATOM 1354 O O . GLY A 1 169 ? -6.967 13.818 7.466 1.00 80.81 169 GLY A O 1
ATOM 1355 N N . VAL A 1 170 ? -7.037 11.825 8.488 1.00 80.44 170 VAL A N 1
ATOM 1356 C CA . VAL A 1 170 ? -7.935 12.205 9.602 1.00 80.44 170 VAL A CA 1
ATOM 1357 C C . VAL A 1 170 ? -7.180 12.358 10.923 1.00 80.44 170 VAL A C 1
ATOM 1359 O O . VAL A 1 170 ? -7.744 12.220 12.008 1.00 80.44 170 VAL A O 1
ATOM 1362 N N . ASN A 1 171 ? -5.873 12.590 10.837 1.00 75.19 171 ASN A N 1
ATOM 1363 C CA . ASN A 1 171 ? -5.044 12.858 12.001 1.00 75.19 171 ASN A CA 1
ATOM 1364 C C . ASN A 1 171 ? -5.532 14.149 12.676 1.00 75.19 171 ASN A C 1
ATOM 1366 O O . ASN A 1 171 ? -5.831 15.123 11.989 1.00 75.19 171 ASN A O 1
ATOM 1370 N N . SER A 1 172 ? -5.616 14.173 14.010 1.00 58.03 172 SER A N 1
ATOM 1371 C CA . SER A 1 172 ? -6.003 15.376 14.755 1.00 58.03 172 SER A CA 1
ATOM 1372 C C . SER A 1 172 ? -5.059 16.527 14.399 1.00 58.03 172 SER A C 1
ATOM 1374 O O . SER A 1 172 ? -3.877 16.507 14.759 1.00 58.03 172 SER A O 1
ATOM 1376 N N . THR A 1 173 ? -5.564 17.526 13.681 1.00 47.69 173 THR A N 1
ATOM 1377 C CA . THR A 1 173 ? -4.832 18.743 13.325 1.00 47.69 173 THR A CA 1
ATOM 1378 C C . THR A 1 173 ? -4.638 19.598 14.577 1.00 47.69 173 THR A C 1
ATOM 1380 O O . THR A 1 173 ? -5.429 20.482 14.874 1.00 47.69 173 THR A O 1
ATOM 1383 N N . GLY A 1 174 ? -3.587 19.283 15.339 1.00 41.97 174 GLY A N 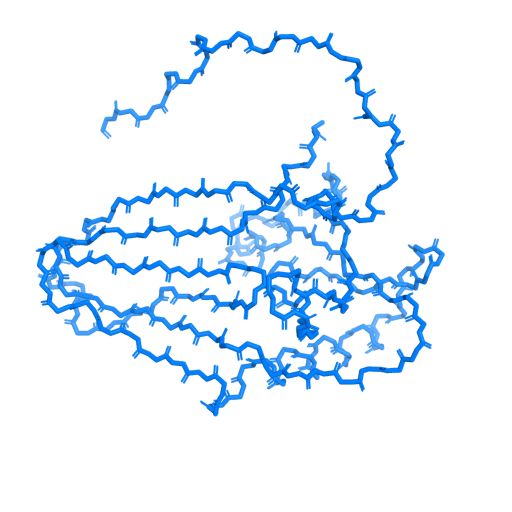1
ATOM 1384 C CA . GLY A 1 174 ? -3.119 20.025 16.520 1.00 41.97 174 GLY A CA 1
ATOM 1385 C C . GLY A 1 174 ? -1.609 20.305 16.512 1.00 41.97 174 GLY A C 1
ATOM 1386 O O . GLY A 1 174 ? -1.067 20.860 17.459 1.00 41.97 174 GLY A O 1
ATOM 1387 N N . LYS A 1 175 ? -0.916 19.947 15.425 1.00 36.34 175 LYS A N 1
ATOM 1388 C CA . LYS A 1 175 ? 0.391 20.505 15.047 1.00 36.34 175 LYS A CA 1
ATOM 1389 C C . LYS A 1 175 ? 0.334 20.983 13.598 1.00 36.34 175 LYS A C 1
ATOM 1391 O O . LYS A 1 175 ? 1.071 20.511 12.741 1.00 36.34 175 LYS A O 1
ATOM 1396 N N . VAL A 1 176 ? -0.546 21.944 13.337 1.00 36.31 176 VAL A N 1
ATOM 1397 C CA . VAL A 1 176 ? -0.160 23.022 12.426 1.00 36.31 176 VAL A CA 1
ATOM 1398 C C . VAL A 1 176 ? 0.750 23.901 13.277 1.00 36.31 176 VAL A C 1
ATOM 1400 O O . VAL A 1 176 ? 0.268 24.725 14.047 1.00 36.31 176 VAL A O 1
ATOM 1403 N N . LEU A 1 177 ? 2.062 23.638 13.262 1.00 30.00 177 LEU A N 1
ATOM 1404 C CA . LEU A 1 177 ? 2.974 24.701 13.663 1.00 30.00 177 LEU A CA 1
ATOM 1405 C C . LEU A 1 177 ? 2.834 25.758 12.581 1.00 30.00 177 LEU A C 1
ATOM 1407 O O . LEU A 1 177 ? 2.853 25.436 11.390 1.00 30.00 177 LEU A O 1
ATOM 1411 N N . ALA A 1 178 ? 2.581 26.975 13.043 1.00 27.12 178 ALA A N 1
ATOM 1412 C CA . ALA A 1 178 ? 2.561 28.173 12.244 1.00 27.12 178 ALA A CA 1
ATOM 1413 C C . ALA A 1 178 ? 3.675 28.145 11.192 1.00 27.12 178 ALA A C 1
ATOM 1415 O O . ALA A 1 178 ? 4.743 27.575 11.403 1.00 27.12 178 ALA A O 1
ATOM 1416 N N . THR A 1 179 ? 3.362 28.753 10.054 1.00 36.97 179 THR A N 1
ATOM 1417 C CA . THR A 1 179 ? 4.310 29.316 9.096 1.00 36.97 179 THR A CA 1
ATOM 1418 C C . THR A 1 179 ? 5.713 29.493 9.675 1.00 36.97 179 THR A C 1
ATOM 1420 O O . THR A 1 179 ? 5.965 30.481 10.348 1.00 36.97 179 THR A O 1
ATOM 1423 N N . ASP A 1 180 ? 6.620 28.569 9.381 1.00 28.12 180 ASP A N 1
ATOM 1424 C CA . ASP A 1 180 ? 8.049 28.820 9.482 1.00 28.12 180 ASP A CA 1
ATOM 1425 C C . ASP A 1 180 ? 8.721 28.137 8.295 1.00 28.12 180 ASP A C 1
ATOM 1427 O O . ASP A 1 180 ? 8.745 26.914 8.139 1.00 28.12 180 ASP A O 1
ATOM 1431 N N . THR A 1 181 ? 9.200 28.993 7.402 1.00 38.09 181 THR A N 1
ATOM 1432 C CA . THR A 1 181 ? 10.116 28.722 6.298 1.00 38.09 181 THR A CA 1
ATOM 1433 C C . THR A 1 181 ? 11.126 27.628 6.644 1.00 38.09 181 THR A C 1
ATOM 1435 O O . THR A 1 181 ? 12.050 27.850 7.424 1.00 38.09 181 THR A O 1
ATOM 1438 N N . VAL A 1 182 ? 11.005 26.453 6.018 1.00 29.33 182 VAL A N 1
ATOM 1439 C CA . VAL A 1 182 ? 12.075 25.452 6.055 1.00 29.33 182 VAL A CA 1
ATOM 1440 C C . VAL A 1 182 ? 13.086 25.789 4.967 1.00 29.33 182 VAL A C 1
ATOM 1442 O O . VAL A 1 182 ? 12.819 25.686 3.771 1.00 29.33 182 VAL A O 1
ATOM 1445 N N . ASN A 1 183 ? 14.257 26.207 5.432 1.00 27.97 183 ASN A N 1
ATOM 1446 C CA . ASN A 1 183 ? 15.471 26.450 4.671 1.00 27.97 183 ASN A CA 1
ATOM 1447 C C . ASN A 1 183 ? 15.864 25.213 3.827 1.00 27.97 183 ASN A C 1
ATOM 1449 O O . ASN A 1 183 ? 16.154 24.139 4.360 1.00 27.97 183 ASN A O 1
ATOM 1453 N N . LEU A 1 184 ? 15.898 25.389 2.501 1.00 30.39 184 LEU A N 1
ATOM 1454 C CA . LEU A 1 184 ? 16.189 24.367 1.482 1.00 30.39 184 LEU A CA 1
ATOM 1455 C C . LEU A 1 184 ? 17.654 23.874 1.454 1.00 30.39 184 LEU A C 1
ATOM 1457 O O . LEU A 1 184 ? 18.004 23.046 0.618 1.00 30.39 184 LEU A O 1
ATOM 1461 N N . SER A 1 185 ? 18.518 24.329 2.364 1.00 28.08 185 SER A N 1
ATOM 1462 C CA . SER A 1 185 ? 19.942 23.944 2.402 1.00 28.08 185 SER A CA 1
ATOM 1463 C C . SER A 1 185 ? 20.240 22.568 3.016 1.00 28.08 185 SER A C 1
ATOM 1465 O O . SER A 1 185 ? 21.364 22.086 2.906 1.00 28.08 185 SER A O 1
ATOM 1467 N N . SER A 1 186 ? 19.262 21.892 3.627 1.00 28.06 186 SER A N 1
ATOM 1468 C CA . SER A 1 186 ? 19.491 20.609 4.321 1.00 28.06 186 SER A CA 1
ATOM 1469 C C . SER A 1 186 ? 19.262 19.351 3.465 1.00 28.06 186 SER A C 1
ATOM 1471 O O . SER A 1 186 ? 19.429 18.239 3.958 1.00 28.06 186 SER A O 1
ATOM 1473 N N . LEU A 1 187 ? 18.946 19.492 2.169 1.00 29.02 187 LEU A N 1
ATOM 1474 C CA . LEU A 1 187 ? 18.716 18.368 1.242 1.00 29.02 187 LEU A CA 1
ATOM 1475 C C . LEU A 1 187 ? 19.974 17.850 0.516 1.00 29.02 187 LEU A C 1
ATOM 1477 O O . LEU A 1 187 ? 19.862 17.154 -0.490 1.00 29.02 187 LEU A O 1
ATOM 1481 N N . ASN A 1 188 ? 21.171 18.109 1.043 1.00 32.22 188 ASN A N 1
ATOM 1482 C CA . ASN A 1 188 ? 22.384 17.432 0.587 1.00 32.22 188 ASN A CA 1
ATOM 1483 C C . ASN A 1 188 ? 22.686 16.228 1.477 1.00 32.22 188 ASN A C 1
ATOM 1485 O O . ASN A 1 188 ? 23.515 16.317 2.375 1.00 32.22 188 ASN A O 1
ATOM 1489 N N . TYR A 1 189 ? 22.054 15.087 1.208 1.00 25.08 189 TYR A N 1
ATOM 1490 C CA . TYR A 1 189 ? 22.665 13.798 1.526 1.00 25.08 189 TYR A CA 1
ATOM 1491 C C . TYR A 1 189 ? 22.168 12.716 0.566 1.00 25.08 189 TYR A C 1
ATOM 1493 O O . TYR A 1 189 ? 20.968 12.576 0.344 1.00 25.08 189 TYR A O 1
ATOM 1501 N N . LEU A 1 190 ? 23.130 11.924 0.078 1.00 25.73 190 LEU A N 1
ATOM 1502 C CA . LEU A 1 190 ? 23.011 10.751 -0.801 1.00 25.73 190 LEU A CA 1
ATOM 1503 C C . LEU A 1 190 ? 23.072 11.018 -2.316 1.00 25.73 190 LEU A C 1
ATOM 1505 O O . LEU A 1 190 ? 22.229 10.572 -3.088 1.00 25.73 190 LEU A O 1
ATOM 1509 N N . ALA A 1 191 ? 24.174 11.644 -2.735 1.00 25.94 191 ALA A N 1
ATOM 1510 C CA . ALA A 1 191 ? 24.923 11.174 -3.897 1.00 25.94 191 ALA A CA 1
ATOM 1511 C C . ALA A 1 191 ? 26.231 10.542 -3.395 1.00 25.94 191 ALA A C 1
ATOM 1513 O O . ALA A 1 191 ? 27.120 11.258 -2.932 1.00 25.94 191 ALA A O 1
ATOM 1514 N N . ARG A 1 192 ? 26.312 9.212 -3.441 1.00 29.53 192 ARG A N 1
ATOM 1515 C CA . ARG A 1 192 ? 27.534 8.430 -3.665 1.00 29.53 192 ARG A CA 1
ATOM 1516 C C . ARG A 1 192 ? 27.134 7.161 -4.398 1.00 29.53 192 ARG A C 1
ATOM 1518 O O . ARG A 1 192 ? 26.134 6.551 -3.960 1.00 29.53 192 ARG A O 1
#

Foldseek 3Di:
DADAFDFFKKKKFWADKFKKKKFFFDFDPDDPFFKKFWFFPLVLVCVVPVVVSVPDDSVPDHTQIAGQWDQPVVPRTIAGPQASRRPWIAGPVRHTDDPVVGVVVSCVRVCNRPPPVRMDMDIDDHHGDMDMDTPRRIDMDTDGDPPPPPHDIDMDMDTDQDPDPCRRHPPPPPPPPPDDDDDPPPPPDDDD

Radius of 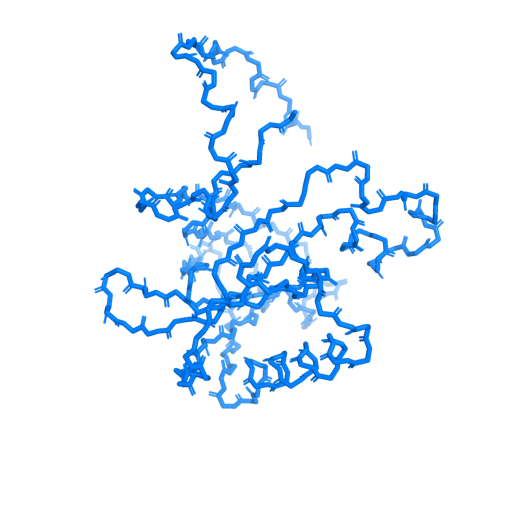gyration: 18.44 Å; chains: 1; bounding box: 49×42×42 Å